Protein AF-A0A7S0RP46-F1 (afdb_monomer_lite)

Sequence (228 aa):
MRVASVPSPVPSPRRSPGGSHASSGGSGCEVTSTSPSSKDALIVQHSLQAGTLQELCWRVVKSHITANNVLDLLRFAEQFDMVPGFVNIRAHCMGYVLRAYEVLRERKGREELAAVVDAGTLARLEAAVEERGRVASGLKAVLGRVVELPPPPPSCEQQAPSVGGHAVSYPYSYLVAGVGWPAAVDPSARETHMCAAEFAQVFGMSWDAYCALPSWKRTVLKQQHRLF

InterPro domains:
  IPR003128 Villin headpiece [PF02209] (194-228)
  IPR003128 Villin headpiece [PS51089] (164-228)
  IPR003128 Villin headpiece [SM00153] (193-228)
  IPR036886 Villin headpiece domain superfamily [G3DSA:1.10.950.10] (166-228)
  IPR036886 Villin headpiece domain superfamily [SSF47050] (169-228)

Organism: NCBI:txid1034604

Radius of gyration: 31.31 Å; chains: 1; bounding box: 63×71×68 Å

Foldseek 3Di:
DDDDDDDDDDDDDDDDDDDDDDDDDDDDDDPDPPDPDPPVVPPPPPDPPPDDPLVVVLVVLLVPDDLVCLQVLLVVLVVVVVDVSSVSSNVSSVVCCLVCVVVNCVPVNDVSCPVRDPPVVSVVSVVVVVVVVVVVVVVCVVPVDPPQDPQPDPPQWDCAQFQLRDRTAGALVNLLSPDDDDPPQDLLPNNRRHHQVRSCVLQVDGPVVLVPDDPVVNVVSCVVSNSD

Secondary structure (DSSP, 8-state):
---PPPPPPPPPPPPP------------------PPPTTGGGSS-S------HHHHHHHHHHHT--TTTHHHHHHHHHHTTTSHHHHHHHHHHHHHHHHSHHHHHHHHHHHHHHTTS-HHHHHHHHHHHHHHHHHHHHHHHHHS----PPPPPGGG-BSS-BTTS-S-B--HHHHHS-S---TTS-GGGGGGGSBHHHHHHHHSS-HHHHHTS-HHHHHHHHHHTT--

pLDDT: mean 83.88, std 17.73, range [41.81, 98.5]

Structure (mmCIF, N/CA/C/O backbone):
data_AF-A0A7S0RP46-F1
#
_entry.id   AF-A0A7S0RP46-F1
#
loop_
_atom_site.group_PDB
_atom_site.id
_atom_site.type_symbol
_atom_site.label_atom_id
_atom_site.label_alt_id
_atom_site.label_comp_id
_atom_site.label_asym_id
_atom_site.label_entity_id
_atom_site.label_seq_id
_atom_site.pdbx_PDB_ins_code
_atom_site.Cartn_x
_atom_site.Cartn_y
_atom_site.Cartn_z
_atom_site.occupancy
_atom_site.B_iso_or_equiv
_atom_site.auth_seq_id
_atom_site.auth_comp_id
_atom_site.auth_asym_id
_atom_site.auth_atom_id
_atom_site.pdbx_PDB_model_num
ATOM 1 N N . MET A 1 1 ? 18.798 -54.865 23.326 1.00 49.28 1 MET A N 1
ATOM 2 C CA . MET A 1 1 ? 18.360 -53.653 22.599 1.00 49.28 1 MET A CA 1
ATOM 3 C C . MET A 1 1 ? 17.096 -54.005 21.824 1.00 49.28 1 MET A C 1
ATOM 5 O O . MET A 1 1 ? 17.174 -54.817 20.915 1.00 49.28 1 MET A O 1
ATOM 9 N N . ARG A 1 2 ? 15.920 -53.530 22.261 1.00 42.44 2 ARG A N 1
ATOM 10 C CA . ARG A 1 2 ? 14.633 -53.806 21.595 1.00 42.44 2 ARG A CA 1
ATOM 11 C C . ARG A 1 2 ? 14.401 -52.739 20.526 1.00 42.44 2 ARG A C 1
ATOM 13 O O . ARG A 1 2 ? 14.338 -51.561 20.857 1.00 42.44 2 ARG A O 1
ATOM 20 N N . VAL A 1 3 ? 14.312 -53.163 19.270 1.00 50.38 3 VAL A N 1
ATOM 21 C CA . VAL A 1 3 ? 14.015 -52.299 18.122 1.00 50.38 3 VAL A CA 1
ATOM 22 C C . VAL A 1 3 ? 12.510 -52.026 18.125 1.00 50.38 3 VAL A C 1
ATOM 24 O O . VAL A 1 3 ? 11.712 -52.956 18.015 1.00 50.38 3 VAL A O 1
ATOM 27 N N . ALA A 1 4 ? 12.118 -50.768 18.329 1.00 52.84 4 ALA A N 1
ATOM 28 C CA . ALA A 1 4 ? 10.722 -50.352 18.278 1.00 52.84 4 ALA A CA 1
ATOM 29 C C . ALA A 1 4 ? 10.225 -50.395 16.823 1.00 52.84 4 ALA A C 1
ATOM 31 O O . ALA A 1 4 ? 10.821 -49.782 15.939 1.00 52.84 4 ALA A O 1
ATOM 32 N N . SER A 1 5 ? 9.151 -51.150 16.583 1.00 61.59 5 SER A N 1
ATOM 33 C CA . SER A 1 5 ? 8.485 -51.236 15.281 1.00 61.59 5 SER A CA 1
ATOM 34 C C . SER A 1 5 ? 7.718 -49.947 14.993 1.00 61.59 5 SER A C 1
ATOM 36 O O . SER A 1 5 ? 6.902 -49.510 15.802 1.00 61.59 5 SER A O 1
ATOM 38 N N . VAL A 1 6 ? 7.992 -49.349 13.836 1.00 66.50 6 VAL A N 1
ATOM 39 C CA . VAL A 1 6 ? 7.309 -48.152 13.333 1.00 66.50 6 VAL A CA 1
ATOM 40 C C . VAL A 1 6 ? 5.966 -48.570 12.716 1.00 66.50 6 VAL A C 1
ATOM 42 O O . VAL A 1 6 ? 5.959 -49.466 11.869 1.00 66.50 6 VAL A O 1
ATOM 45 N N . PRO A 1 7 ? 4.829 -47.966 13.108 1.00 64.06 7 PRO A N 1
ATOM 46 C CA . PRO A 1 7 ? 3.532 -48.283 12.522 1.00 64.06 7 PRO A CA 1
ATOM 47 C C . PRO A 1 7 ? 3.413 -47.734 11.092 1.00 64.06 7 PRO A C 1
ATOM 49 O O . PRO A 1 7 ? 3.798 -46.600 10.806 1.00 64.06 7 PRO A O 1
ATOM 52 N N . SER A 1 8 ? 2.878 -48.559 10.192 1.00 66.12 8 SER A N 1
ATOM 53 C CA . SER A 1 8 ? 2.661 -48.230 8.781 1.00 66.12 8 SER A CA 1
ATOM 54 C C . SER A 1 8 ? 1.568 -47.164 8.583 1.00 66.12 8 SER A C 1
ATOM 56 O O . SER A 1 8 ? 0.602 -47.126 9.348 1.00 66.12 8 SER A O 1
ATOM 58 N N . PRO A 1 9 ? 1.681 -46.315 7.543 1.00 68.62 9 PRO A N 1
ATOM 59 C CA . PRO A 1 9 ? 0.721 -45.250 7.274 1.00 68.62 9 PRO A CA 1
ATOM 60 C C . PRO A 1 9 ? -0.617 -45.791 6.751 1.00 68.62 9 PRO A C 1
ATOM 62 O O . PRO A 1 9 ? -0.670 -46.664 5.885 1.00 68.62 9 PRO A O 1
ATOM 65 N N . VAL A 1 10 ? -1.703 -45.225 7.278 1.00 75.25 10 VAL A N 1
ATOM 66 C CA . VAL A 1 10 ? -3.090 -45.509 6.888 1.00 75.25 10 VAL A CA 1
ATOM 67 C C . VAL A 1 10 ? -3.392 -44.851 5.529 1.00 75.25 10 VAL A C 1
ATOM 69 O O . VAL A 1 10 ? -3.079 -43.672 5.354 1.00 75.25 10 VAL A O 1
ATOM 72 N N . PRO A 1 11 ? -4.001 -45.559 4.561 1.00 66.31 11 PRO A N 1
ATOM 73 C CA . PRO A 1 11 ? -4.346 -44.987 3.263 1.00 66.31 11 PRO A CA 1
ATOM 74 C C . PRO A 1 11 ? -5.565 -44.054 3.345 1.00 66.31 11 PRO A C 1
ATOM 76 O O . PRO A 1 11 ? -6.612 -44.412 3.884 1.00 66.31 11 PRO A O 1
ATOM 79 N N . SER A 1 12 ? -5.436 -42.861 2.762 1.00 63.78 12 SER A N 1
ATOM 80 C CA . SER A 1 12 ? -6.510 -41.867 2.651 1.00 63.78 12 SER A CA 1
ATOM 81 C C . SER A 1 12 ? -7.606 -42.293 1.657 1.00 63.78 12 SER A C 1
ATOM 83 O O . SER A 1 12 ? -7.295 -42.871 0.610 1.00 63.78 12 SER A O 1
ATOM 85 N N . PRO A 1 13 ? -8.886 -41.964 1.916 1.00 64.00 13 PRO A N 1
ATOM 86 C CA . PRO A 1 13 ? -9.990 -42.321 1.032 1.00 64.00 13 PRO A CA 1
ATOM 87 C C . PRO A 1 13 ? -9.978 -41.503 -0.269 1.00 64.00 13 PRO A C 1
ATOM 89 O O . PRO A 1 13 ? -9.883 -40.273 -0.268 1.00 64.00 13 PRO A O 1
ATOM 92 N N . ARG A 1 14 ? -10.113 -42.213 -1.396 1.00 57.62 14 ARG A N 1
ATOM 93 C CA . ARG A 1 14 ? -10.309 -41.656 -2.742 1.00 57.62 14 ARG A CA 1
ATOM 94 C C . ARG A 1 14 ? -11.635 -40.891 -2.811 1.00 57.62 14 ARG A C 1
ATOM 96 O O . ARG A 1 14 ? -12.689 -41.462 -2.548 1.00 57.62 14 ARG A O 1
ATOM 103 N N . ARG A 1 15 ? -11.592 -39.623 -3.230 1.00 55.78 15 ARG A N 1
ATOM 104 C CA . ARG A 1 15 ? -12.782 -38.879 -3.674 1.00 55.78 15 ARG A CA 1
ATOM 105 C C . ARG A 1 15 ? -13.164 -39.333 -5.083 1.00 55.78 15 ARG A C 1
ATOM 107 O O . ARG A 1 15 ? -12.360 -39.212 -6.004 1.00 55.78 15 ARG A O 1
ATOM 114 N N . SER A 1 16 ? -14.386 -39.831 -5.240 1.00 62.62 16 SER A N 1
ATOM 115 C CA . SER A 1 16 ? -14.995 -40.094 -6.546 1.00 62.62 16 SER A CA 1
ATOM 116 C C . SER A 1 16 ? -15.470 -38.788 -7.204 1.00 62.62 16 SER A C 1
ATOM 118 O O . SER A 1 16 ? -15.975 -37.913 -6.497 1.00 62.62 16 SER A O 1
ATOM 120 N N . PRO A 1 17 ? -15.359 -38.646 -8.537 1.00 60.50 17 PRO A N 1
ATOM 121 C CA . PRO A 1 17 ? -15.952 -37.538 -9.276 1.00 60.50 17 PRO A CA 1
ATOM 122 C C . PRO A 1 17 ? -17.449 -37.802 -9.495 1.00 60.50 17 PRO A C 1
ATOM 124 O O . PRO A 1 17 ? -17.833 -38.757 -10.167 1.00 60.50 17 PRO A O 1
ATOM 127 N N . GLY A 1 18 ? -18.296 -36.960 -8.904 1.00 57.31 18 GLY A N 1
ATOM 128 C CA . GLY A 1 18 ? -19.728 -36.926 -9.190 1.00 57.31 18 GLY A CA 1
ATOM 129 C C . GLY A 1 18 ? -19.972 -36.240 -10.530 1.00 57.31 18 GLY A C 1
ATOM 130 O O . GLY A 1 18 ? -19.666 -35.060 -10.686 1.00 57.31 18 GLY A O 1
ATOM 131 N N . GLY A 1 19 ? -20.490 -37.000 -11.491 1.00 52.25 19 GLY A N 1
ATOM 132 C CA . GLY A 1 19 ? -21.013 -36.492 -12.751 1.00 52.25 19 GLY A CA 1
ATOM 133 C C . GLY A 1 19 ? -22.530 -36.297 -12.719 1.00 52.25 19 GLY A C 1
ATOM 134 O O . GLY A 1 19 ? -23.225 -36.872 -11.882 1.00 52.25 19 GLY A O 1
ATOM 135 N N . SER A 1 20 ? -22.990 -35.575 -13.744 1.00 51.41 20 SER A N 1
ATOM 136 C CA . SER A 1 20 ? -24.369 -35.441 -14.242 1.00 51.41 20 SER A CA 1
ATOM 137 C C . SER A 1 20 ? -25.231 -34.361 -13.583 1.00 51.41 20 SER A C 1
ATOM 139 O O . SER A 1 20 ? -25.613 -34.471 -12.429 1.00 51.41 20 SER A O 1
ATOM 141 N N . HIS A 1 21 ? -25.616 -33.344 -14.358 1.00 50.50 21 HIS A N 1
ATOM 142 C CA . HIS A 1 21 ? -26.928 -33.335 -15.016 1.00 50.50 21 HIS A CA 1
ATOM 143 C C . HIS A 1 21 ? -27.024 -32.197 -16.043 1.00 50.50 21 HIS A C 1
ATOM 145 O O . HIS A 1 21 ? -26.721 -31.040 -15.764 1.00 50.50 21 HIS A O 1
ATOM 151 N N . ALA A 1 22 ? -27.453 -32.571 -17.247 1.00 49.28 22 ALA A N 1
ATOM 152 C CA . ALA A 1 22 ? -27.963 -31.673 -18.267 1.00 49.28 22 ALA A CA 1
ATOM 153 C C . ALA A 1 22 ? -29.338 -31.132 -17.846 1.00 49.28 22 ALA A C 1
ATOM 155 O O . ALA A 1 22 ? -30.150 -31.891 -17.318 1.00 49.28 22 ALA A O 1
ATOM 156 N N . SER A 1 23 ? -29.611 -29.864 -18.151 1.00 58.16 23 SER A N 1
ATOM 157 C CA . SER A 1 23 ? -30.976 -29.352 -18.275 1.00 58.16 23 SER A CA 1
ATOM 158 C C . SER A 1 23 ? -31.034 -28.304 -19.378 1.00 58.16 23 SER A C 1
ATOM 160 O O . SER A 1 23 ? -30.423 -27.241 -19.297 1.00 58.16 23 SER A O 1
ATOM 162 N N . SER A 1 24 ? -31.761 -28.670 -20.425 1.00 49.53 24 SER A N 1
ATOM 163 C CA . SER A 1 24 ? -32.204 -27.824 -21.522 1.00 49.53 24 SER A CA 1
ATOM 164 C C . SER A 1 24 ? -33.373 -26.943 -21.081 1.00 49.53 24 SER A C 1
ATOM 166 O O . SER A 1 24 ? -34.239 -27.402 -20.340 1.00 49.53 24 SER A O 1
ATOM 168 N N . GLY A 1 25 ? -33.473 -25.743 -21.653 1.00 42.53 25 GLY A N 1
ATOM 169 C CA . GLY A 1 25 ? -34.744 -25.027 -21.780 1.00 42.53 25 GLY A CA 1
ATOM 170 C C . GLY A 1 25 ? -34.658 -23.545 -21.437 1.00 42.53 25 GLY A C 1
ATOM 171 O O . GLY A 1 25 ? -34.242 -23.187 -20.343 1.00 42.53 25 GLY A O 1
ATOM 172 N N . GLY A 1 26 ? -35.111 -22.694 -22.360 1.00 41.81 26 GLY A N 1
ATOM 173 C CA . GLY A 1 26 ? -35.463 -21.311 -22.033 1.00 41.81 26 GLY A CA 1
ATOM 174 C C . GLY A 1 26 ? -35.035 -20.274 -23.058 1.00 41.81 26 GLY A C 1
ATOM 175 O O . GLY A 1 26 ? -34.179 -19.447 -22.782 1.00 41.81 26 GLY A O 1
ATOM 176 N N . SER A 1 27 ? -35.657 -20.315 -24.234 1.00 52.16 27 SER A N 1
ATOM 177 C CA . SER A 1 27 ? -35.681 -19.209 -25.190 1.00 52.16 27 SER A CA 1
ATOM 178 C C . SER A 1 27 ? -36.398 -18.007 -24.566 1.00 52.16 27 SER A C 1
ATOM 180 O O . SER A 1 27 ? -37.559 -18.125 -24.180 1.00 52.16 27 SER A O 1
ATOM 182 N N . GLY A 1 28 ? -35.721 -16.863 -24.497 1.00 42.78 28 GLY A N 1
ATOM 183 C CA . GLY A 1 28 ? -36.269 -15.602 -24.001 1.00 42.78 28 GLY A CA 1
ATOM 184 C C . GLY A 1 28 ? -35.371 -14.436 -24.397 1.00 42.78 28 GLY A C 1
ATOM 185 O O . GLY A 1 28 ? -34.547 -13.983 -23.612 1.00 42.78 28 GLY A O 1
ATOM 186 N N . CYS A 1 29 ? -35.488 -13.984 -25.646 1.00 46.59 29 CYS A N 1
ATOM 187 C CA . CYS A 1 29 ? -34.892 -12.733 -26.100 1.00 46.59 29 CYS A CA 1
ATOM 188 C C . CYS A 1 29 ? -35.691 -11.556 -25.525 1.00 46.59 29 CYS A C 1
ATOM 190 O O . CYS A 1 29 ? -36.615 -11.065 -26.166 1.00 46.59 29 CYS A O 1
ATOM 192 N N . GLU A 1 30 ? -35.324 -11.089 -24.333 1.00 44.53 30 GLU A N 1
ATOM 193 C CA . GLU A 1 30 ? -35.659 -9.736 -23.891 1.00 44.53 30 GLU A CA 1
ATOM 194 C C . GLU A 1 30 ? -34.520 -8.793 -24.281 1.00 44.53 30 GLU A C 1
ATOM 196 O O . GLU A 1 30 ? -33.427 -8.802 -23.713 1.00 44.53 30 GLU A O 1
ATOM 201 N N . VAL A 1 31 ? -34.794 -7.976 -25.298 1.00 49.78 31 VAL A N 1
ATOM 202 C CA . VAL A 1 31 ? -33.979 -6.826 -25.685 1.00 49.78 31 VAL A CA 1
ATOM 203 C C . VAL A 1 31 ? -34.147 -5.768 -24.597 1.00 49.78 31 VAL A C 1
ATOM 205 O O . VAL A 1 31 ? -34.995 -4.885 -24.688 1.00 49.78 31 VAL A O 1
ATOM 208 N N . THR A 1 32 ? -33.360 -5.875 -23.530 1.00 44.06 32 THR A N 1
ATOM 209 C CA . THR A 1 32 ? -33.177 -4.766 -22.596 1.00 44.06 32 THR A CA 1
ATOM 210 C C . THR A 1 32 ? -32.175 -3.807 -23.223 1.00 44.06 32 THR A C 1
ATOM 212 O O . THR A 1 32 ? -31.019 -4.140 -23.472 1.00 44.06 32 THR A O 1
ATOM 215 N N . SER A 1 33 ? -32.650 -2.609 -23.559 1.00 51.69 33 SER A N 1
ATOM 216 C CA . SER A 1 33 ? -31.816 -1.503 -24.008 1.00 51.69 33 SER A CA 1
ATOM 217 C C . SER A 1 33 ? -30.913 -1.070 -22.853 1.00 51.69 33 SER A C 1
ATOM 219 O O . SER A 1 33 ? -31.294 -0.254 -22.010 1.00 51.69 33 SER A O 1
ATOM 221 N N . THR A 1 34 ? -29.721 -1.650 -22.779 1.00 47.50 34 THR A N 1
ATOM 222 C CA . THR A 1 34 ? -28.686 -1.236 -21.840 1.00 47.50 34 THR A CA 1
ATOM 223 C C . THR A 1 34 ? -28.164 0.122 -22.290 1.00 47.50 34 THR A C 1
ATOM 225 O O . THR A 1 34 ? -27.351 0.227 -23.208 1.00 47.50 34 THR A O 1
ATOM 228 N N . SER A 1 35 ? -28.672 1.182 -21.662 1.00 57.19 35 SER A N 1
ATOM 229 C CA . SER A 1 35 ? -28.095 2.518 -21.763 1.00 57.19 35 SER A CA 1
ATOM 230 C C . SER A 1 35 ? -26.593 2.432 -21.461 1.00 57.19 35 SER A C 1
ATOM 232 O O . SER A 1 35 ? -26.228 1.877 -20.418 1.00 57.19 35 SER A O 1
ATOM 234 N N . PRO A 1 36 ? -25.711 2.942 -22.339 1.00 50.50 36 PRO A N 1
ATOM 235 C CA . PRO A 1 36 ? -24.276 2.891 -22.114 1.00 50.50 36 PRO A CA 1
ATOM 236 C C . PRO A 1 36 ? -23.949 3.635 -20.818 1.00 50.50 36 PRO A C 1
ATOM 238 O O . PRO A 1 36 ? -24.220 4.827 -20.664 1.00 50.50 36 PRO A O 1
ATOM 241 N N . SER A 1 37 ? -23.409 2.892 -19.855 1.00 50.59 37 SER A N 1
ATOM 242 C CA . SER A 1 37 ? -22.950 3.428 -18.583 1.00 50.59 37 SER A CA 1
ATOM 243 C C . SER A 1 37 ? -21.840 4.441 -18.849 1.00 50.59 37 SER A C 1
ATOM 245 O O . SER A 1 37 ? -20.833 4.129 -19.480 1.00 50.59 37 SER A O 1
ATOM 247 N N . SER A 1 38 ? -22.031 5.660 -18.346 1.00 53.81 38 SER A N 1
ATOM 248 C CA . SER A 1 38 ? -21.209 6.866 -18.551 1.00 53.81 38 SER A CA 1
ATOM 249 C C . SER A 1 38 ? -19.739 6.758 -18.079 1.00 53.81 38 SER A C 1
ATOM 251 O O . SER A 1 38 ? -19.030 7.756 -17.990 1.00 53.81 38 SER A O 1
ATOM 253 N N . LYS A 1 39 ? -19.250 5.556 -17.746 1.00 54.06 39 LYS A N 1
ATOM 254 C CA . LYS A 1 39 ? -17.875 5.316 -17.281 1.00 54.06 39 LYS A CA 1
ATOM 255 C C . LYS A 1 39 ? -16.890 4.968 -18.401 1.00 54.06 39 LYS A C 1
ATOM 257 O O . LYS A 1 39 ? -15.704 5.219 -18.221 1.00 54.06 39 LYS A O 1
ATOM 262 N N . ASP A 1 40 ? -17.362 4.529 -19.568 1.00 50.03 40 ASP A N 1
ATOM 263 C CA . ASP A 1 40 ? -16.484 4.235 -20.716 1.00 50.03 40 ASP A CA 1
ATOM 264 C C . ASP A 1 40 ? -16.214 5.460 -21.615 1.00 50.03 40 ASP A C 1
ATOM 266 O O . ASP A 1 40 ? -15.366 5.419 -22.505 1.00 50.03 40 ASP A O 1
ATOM 270 N N . ALA A 1 41 ? -16.866 6.597 -21.347 1.00 51.00 41 ALA A N 1
ATOM 271 C CA . ALA A 1 41 ? -16.692 7.837 -22.111 1.00 51.00 41 ALA A CA 1
ATOM 272 C C . ALA A 1 41 ? -15.481 8.691 -21.675 1.00 51.00 41 ALA A C 1
ATOM 274 O O . ALA A 1 41 ? -15.152 9.672 -22.339 1.00 51.00 41 ALA A O 1
ATOM 275 N N . LEU A 1 42 ? -14.786 8.328 -20.588 1.00 51.50 42 LEU A N 1
ATOM 276 C CA . LEU A 1 42 ? -13.643 9.094 -20.063 1.00 51.50 42 LEU A CA 1
ATOM 277 C C . LEU A 1 42 ? -12.268 8.612 -20.562 1.00 51.50 42 LEU A C 1
ATOM 279 O O . LEU A 1 42 ? -11.258 9.229 -20.231 1.00 51.50 42 LEU A O 1
ATOM 283 N N . ILE A 1 43 ? -12.198 7.558 -21.385 1.00 53.25 43 ILE A N 1
ATOM 284 C CA . ILE A 1 43 ? -10.915 7.014 -21.882 1.00 53.25 43 ILE A CA 1
ATOM 285 C C . ILE A 1 43 ? -10.496 7.606 -23.247 1.00 53.25 43 ILE A C 1
ATOM 287 O O . ILE A 1 43 ? -9.355 7.434 -23.669 1.00 53.25 43 ILE A O 1
ATOM 291 N N . VAL A 1 44 ? -11.346 8.388 -23.925 1.00 52.09 44 VAL A N 1
ATOM 292 C CA . VAL A 1 44 ? -11.085 8.834 -25.315 1.00 52.09 44 VAL A CA 1
ATOM 293 C C . VAL A 1 44 ? -11.034 10.361 -25.459 1.00 52.09 44 VAL A C 1
ATOM 295 O O . VAL A 1 44 ? -11.523 10.925 -26.431 1.00 52.09 44 VAL A O 1
ATOM 298 N N . GLN A 1 45 ? -10.438 11.070 -24.496 1.00 50.78 45 GLN A N 1
ATOM 299 C CA . GLN A 1 45 ? -10.123 12.502 -24.658 1.00 50.78 45 GLN A CA 1
ATOM 300 C C . GLN A 1 45 ? -8.683 12.873 -24.282 1.00 50.78 45 GLN A C 1
ATOM 302 O O . GLN A 1 45 ? -8.372 14.040 -24.049 1.00 50.78 45 GLN A O 1
ATOM 307 N N . HIS A 1 46 ? -7.750 11.916 -24.315 1.00 58.91 46 HIS A N 1
ATOM 308 C CA . HIS A 1 46 ? -6.336 12.273 -24.426 1.00 58.91 46 HIS A CA 1
ATOM 309 C C . HIS A 1 46 ? -6.030 12.690 -25.867 1.00 58.91 46 HIS A C 1
ATOM 311 O O . HIS A 1 46 ? -5.629 11.887 -26.703 1.00 58.91 46 HIS A O 1
ATOM 317 N N . SER A 1 47 ? -6.299 13.973 -26.115 1.00 52.19 47 SER A N 1
ATOM 318 C CA . SER A 1 47 ? -5.732 14.845 -27.141 1.00 52.19 47 SER A CA 1
ATOM 319 C C . SER A 1 47 ? -4.665 14.171 -28.012 1.00 52.19 47 SER A C 1
ATOM 321 O O . SER A 1 47 ? -3.543 13.912 -27.568 1.00 52.19 47 SER A O 1
ATOM 323 N N . LEU A 1 48 ? -5.035 13.900 -29.267 1.00 58.09 48 LEU A N 1
ATOM 324 C CA . LEU A 1 48 ? -4.152 13.506 -30.363 1.00 58.09 48 LEU A CA 1
ATOM 325 C C . LEU A 1 48 ? -3.214 14.675 -30.711 1.00 58.09 48 LEU A C 1
ATOM 327 O O . LEU A 1 48 ? -3.251 15.216 -31.812 1.00 58.09 48 LEU A O 1
ATOM 331 N N . GLN A 1 49 ? -2.342 15.078 -29.787 1.00 66.62 49 GLN A N 1
ATOM 332 C CA . GLN A 1 49 ? -1.063 15.612 -30.225 1.00 66.62 49 GLN A CA 1
ATOM 333 C C . GLN A 1 49 ? -0.394 14.449 -30.948 1.00 66.62 49 GLN A C 1
ATOM 335 O O . GLN A 1 49 ? -0.060 13.442 -30.317 1.00 66.62 49 GLN A O 1
ATOM 340 N N . ALA A 1 50 ? -0.350 14.537 -32.280 1.00 63.72 50 ALA A N 1
ATOM 341 C CA . ALA A 1 50 ? 0.217 13.529 -33.161 1.00 63.72 50 ALA A CA 1
ATOM 342 C C . ALA A 1 50 ? 1.715 13.413 -32.866 1.00 63.72 50 ALA A C 1
ATOM 344 O O . ALA A 1 50 ? 2.554 14.027 -33.522 1.00 63.72 50 ALA A O 1
ATOM 345 N N . GLY A 1 51 ? 2.029 12.667 -31.808 1.00 80.00 51 GLY A N 1
ATOM 346 C CA . GLY A 1 51 ? 3.380 12.267 -31.479 1.00 80.00 51 GLY A CA 1
ATOM 347 C C . GLY A 1 51 ? 3.969 11.515 -32.659 1.00 80.00 51 GLY A C 1
ATOM 348 O O . GLY A 1 51 ? 3.249 10.919 -33.469 1.00 80.00 51 GLY A O 1
ATOM 349 N N . THR A 1 52 ? 5.290 11.541 -32.763 1.00 89.56 52 THR A N 1
ATOM 350 C CA . THR A 1 52 ? 5.993 10.759 -33.782 1.00 89.56 52 THR A CA 1
ATOM 351 C C . THR A 1 52 ? 5.570 9.283 -33.705 1.00 89.56 52 THR A C 1
ATOM 353 O O . THR A 1 52 ? 5.215 8.782 -32.634 1.00 89.56 52 THR A O 1
ATOM 356 N N . LEU A 1 53 ? 5.631 8.545 -34.821 1.00 89.19 53 LEU A N 1
ATOM 357 C CA . LEU A 1 53 ? 5.353 7.097 -34.824 1.00 89.19 53 LEU A CA 1
ATOM 358 C C . LEU A 1 53 ? 6.154 6.369 -33.727 1.00 89.19 53 LEU A C 1
ATOM 360 O O . LEU A 1 53 ? 5.644 5.471 -33.063 1.00 89.19 53 LEU A O 1
ATOM 364 N N . GLN A 1 54 ? 7.385 6.819 -33.487 1.00 86.75 54 GLN A N 1
ATOM 365 C CA . GLN A 1 54 ? 8.253 6.333 -32.422 1.00 86.75 54 GLN A CA 1
ATOM 366 C C . GLN A 1 54 ? 7.638 6.494 -31.022 1.00 86.75 54 GLN A C 1
ATOM 368 O O . GLN A 1 54 ? 7.713 5.566 -30.219 1.00 86.75 54 GLN A O 1
ATOM 373 N N . GLU A 1 55 ? 7.004 7.628 -30.718 1.00 87.69 55 GLU A N 1
ATOM 374 C CA . GLU A 1 55 ? 6.308 7.832 -29.443 1.00 87.69 55 GLU A CA 1
ATOM 375 C C . GLU A 1 55 ? 5.091 6.922 -29.290 1.00 87.69 55 GLU A C 1
ATOM 377 O O . GLU A 1 55 ? 4.840 6.421 -28.193 1.00 87.69 55 GLU A O 1
ATOM 382 N N . LEU A 1 56 ? 4.336 6.696 -30.369 1.00 88.94 56 LEU A N 1
ATOM 383 C CA . LEU A 1 56 ? 3.192 5.782 -30.349 1.00 88.94 56 LEU A CA 1
ATOM 384 C C . LEU A 1 56 ? 3.651 4.343 -30.094 1.00 88.94 56 LEU A C 1
ATOM 386 O O . LEU A 1 56 ? 3.145 3.699 -29.174 1.00 88.94 56 LEU A O 1
ATOM 390 N N . CYS A 1 57 ? 4.664 3.870 -30.827 1.00 88.56 57 CYS A N 1
ATOM 391 C CA . CYS A 1 57 ? 5.276 2.560 -30.600 1.00 88.56 57 CYS A CA 1
ATOM 392 C C . CYS A 1 57 ? 5.800 2.430 -29.165 1.00 88.56 57 CYS A C 1
ATOM 394 O O . CYS A 1 57 ? 5.558 1.424 -28.500 1.00 88.56 57 CYS A O 1
ATOM 396 N N . TRP A 1 58 ? 6.459 3.471 -28.653 1.00 89.00 58 TRP A N 1
ATOM 397 C CA . TRP A 1 58 ? 6.951 3.504 -27.282 1.00 89.00 58 TRP A CA 1
ATOM 398 C C . TRP A 1 58 ? 5.828 3.351 -26.249 1.00 89.00 58 TRP A C 1
ATOM 400 O O . TRP A 1 58 ? 5.951 2.542 -25.330 1.00 89.00 58 TRP A O 1
ATOM 410 N N . ARG A 1 59 ? 4.713 4.080 -26.397 1.00 90.75 59 ARG A N 1
ATOM 411 C CA . ARG A 1 59 ? 3.563 3.972 -25.480 1.00 90.75 59 ARG A CA 1
ATOM 412 C C . ARG A 1 59 ? 3.022 2.544 -25.419 1.00 90.75 59 ARG A C 1
ATOM 414 O O . ARG A 1 59 ? 2.749 2.065 -24.322 1.00 90.75 59 ARG A O 1
ATOM 421 N N . VAL A 1 60 ? 2.925 1.874 -26.569 1.00 93.25 60 VAL A N 1
ATOM 422 C CA . VAL A 1 60 ? 2.470 0.479 -26.659 1.00 93.25 60 VAL A CA 1
ATOM 423 C C . VAL A 1 60 ? 3.463 -0.463 -25.978 1.00 93.25 60 VAL A C 1
ATOM 425 O O . VAL A 1 60 ? 3.071 -1.262 -25.131 1.00 93.25 60 VAL A O 1
ATOM 428 N N . VAL A 1 61 ? 4.763 -0.347 -26.267 1.00 94.06 61 VAL A N 1
ATOM 429 C CA . VAL A 1 61 ? 5.789 -1.170 -25.599 1.00 94.06 61 VAL A CA 1
ATOM 430 C C . VAL A 1 61 ? 5.713 -0.982 -24.085 1.00 94.06 61 VAL A C 1
ATOM 432 O O . VAL A 1 61 ? 5.654 -1.961 -23.346 1.00 94.06 61 VAL A O 1
ATOM 435 N N . LYS A 1 62 ? 5.621 0.267 -23.619 1.00 94.38 62 LYS A N 1
ATOM 436 C CA . LYS A 1 62 ? 5.531 0.609 -22.197 1.00 94.38 62 LYS A CA 1
ATOM 437 C C . LYS A 1 62 ? 4.350 -0.073 -21.497 1.00 94.38 62 LYS A C 1
ATOM 439 O O . LYS A 1 62 ? 4.524 -0.570 -20.387 1.00 94.38 62 LYS A O 1
ATOM 444 N N . SER A 1 63 ? 3.169 -0.117 -22.119 1.00 95.06 63 SER A N 1
ATOM 445 C CA . SER A 1 63 ? 1.988 -0.776 -21.536 1.00 95.06 63 SER A CA 1
ATOM 446 C C . SER A 1 63 ? 2.067 -2.304 -21.535 1.00 95.06 63 SER A C 1
ATOM 448 O O . SER A 1 63 ? 1.313 -2.945 -20.809 1.00 95.06 63 SER A O 1
ATOM 450 N N . HIS A 1 64 ? 2.977 -2.890 -22.318 1.00 96.00 64 HIS A N 1
ATOM 451 C CA . HIS A 1 64 ? 3.134 -4.339 -22.464 1.00 96.00 64 HIS A CA 1
ATOM 452 C C . HIS A 1 64 ? 4.422 -4.899 -21.841 1.00 96.00 64 HIS A C 1
ATOM 454 O O . HIS A 1 64 ? 4.744 -6.074 -22.042 1.00 96.00 64 HIS A O 1
ATOM 460 N N . ILE A 1 65 ? 5.156 -4.104 -21.057 1.00 97.38 65 ILE A N 1
ATOM 461 C CA . ILE A 1 65 ? 6.280 -4.619 -20.267 1.00 97.38 65 ILE A CA 1
ATOM 462 C C . ILE A 1 65 ? 5.736 -5.477 -19.121 1.00 97.38 65 ILE A C 1
ATOM 464 O O . ILE A 1 65 ? 4.928 -5.040 -18.303 1.00 97.38 65 ILE A O 1
ATOM 468 N N . THR A 1 66 ? 6.205 -6.719 -19.061 1.00 97.62 66 THR A N 1
ATOM 469 C CA . THR A 1 66 ? 5.816 -7.725 -18.072 1.00 97.62 66 THR A CA 1
ATOM 470 C C . THR A 1 66 ? 7.050 -8.436 -17.526 1.00 97.62 66 THR A C 1
ATOM 472 O O . THR A 1 66 ? 8.127 -8.403 -18.119 1.00 97.62 66 THR A O 1
ATOM 475 N N . ALA A 1 67 ? 6.886 -9.175 -16.427 1.00 97.62 67 ALA A N 1
ATOM 476 C CA . ALA A 1 67 ? 7.965 -9.981 -15.858 1.00 97.62 67 ALA A CA 1
ATOM 477 C C . ALA A 1 67 ? 8.533 -11.043 -16.826 1.00 97.62 67 ALA A C 1
ATOM 479 O O . ALA A 1 67 ? 9.656 -11.503 -16.645 1.00 97.62 67 ALA A O 1
ATOM 480 N N . ASN A 1 68 ? 7.772 -11.436 -17.854 1.00 97.25 68 ASN A N 1
ATOM 481 C CA . ASN A 1 68 ? 8.190 -12.480 -18.786 1.00 97.25 68 ASN A CA 1
ATOM 482 C C . ASN A 1 68 ? 9.108 -11.951 -19.892 1.00 97.25 68 ASN A C 1
ATOM 484 O O . ASN A 1 68 ? 10.024 -12.671 -20.279 1.00 97.25 68 ASN A O 1
ATOM 488 N N . ASN A 1 69 ? 8.868 -10.722 -20.367 1.00 97.81 69 ASN A N 1
ATOM 489 C CA . ASN A 1 69 ? 9.537 -10.139 -21.536 1.00 97.81 69 ASN A CA 1
ATOM 490 C C . ASN A 1 69 ? 10.527 -9.010 -21.197 1.00 97.81 69 ASN A C 1
ATOM 492 O O . ASN A 1 69 ? 11.278 -8.591 -22.073 1.00 97.81 69 ASN A O 1
ATOM 496 N N . VAL A 1 70 ? 10.552 -8.505 -19.957 1.00 98.00 70 VAL A N 1
ATOM 497 C CA . VAL A 1 70 ? 11.368 -7.330 -19.602 1.00 98.00 70 VAL A CA 1
ATOM 498 C C . VAL A 1 70 ? 12.867 -7.541 -19.830 1.00 98.00 70 VAL A C 1
ATOM 500 O O . VAL A 1 70 ? 13.541 -6.610 -20.259 1.00 98.00 70 VAL A O 1
ATOM 503 N N . LEU A 1 71 ? 13.393 -8.748 -19.593 1.00 97.88 71 LEU A N 1
ATOM 504 C CA . LEU A 1 71 ? 14.818 -9.035 -19.801 1.00 97.88 71 LEU A CA 1
ATOM 505 C C . LEU A 1 71 ? 15.172 -9.107 -21.287 1.00 97.88 71 LEU A C 1
ATOM 507 O O . LEU A 1 71 ? 16.208 -8.586 -21.688 1.00 97.88 71 LEU A O 1
ATOM 511 N N . ASP A 1 72 ? 14.292 -9.675 -22.110 1.00 97.62 72 ASP A N 1
ATOM 512 C CA . ASP A 1 72 ? 14.489 -9.727 -23.560 1.00 97.62 72 ASP A CA 1
ATOM 513 C C . ASP A 1 72 ? 14.403 -8.330 -24.177 1.00 97.62 72 ASP A C 1
ATOM 515 O O . ASP A 1 72 ? 15.225 -7.975 -25.016 1.00 97.62 72 ASP A O 1
ATOM 519 N N . LEU A 1 73 ? 13.469 -7.497 -23.704 1.00 96.81 73 LEU A N 1
ATOM 520 C CA . LEU A 1 73 ? 13.372 -6.093 -24.106 1.00 96.81 73 LEU A CA 1
ATOM 521 C C . LEU A 1 73 ? 14.596 -5.280 -23.675 1.00 96.81 73 LEU A C 1
ATOM 523 O O . LEU A 1 73 ? 15.024 -4.395 -24.413 1.00 96.81 73 LEU A O 1
ATOM 527 N N . LEU A 1 74 ? 15.166 -5.575 -22.504 1.00 97.12 74 LEU A N 1
ATOM 528 C CA . LEU A 1 74 ? 16.370 -4.907 -22.019 1.00 97.12 74 LEU A CA 1
ATOM 529 C C . LEU A 1 74 ? 17.593 -5.295 -22.867 1.00 97.12 74 LEU A C 1
ATOM 531 O O . LEU A 1 74 ? 18.275 -4.402 -23.362 1.00 97.12 74 LEU A O 1
ATOM 535 N N . ARG A 1 75 ? 17.791 -6.595 -23.141 1.00 96.88 75 ARG A N 1
ATOM 536 C CA . ARG A 1 75 ? 18.823 -7.098 -24.074 1.00 96.88 75 ARG A CA 1
ATOM 537 C C . ARG A 1 75 ? 18.665 -6.500 -25.469 1.00 96.88 75 ARG A C 1
ATOM 539 O O . ARG A 1 75 ? 19.643 -6.098 -26.090 1.00 96.88 75 ARG A O 1
ATOM 546 N N . PHE A 1 76 ? 17.429 -6.436 -25.962 1.00 95.94 76 PHE A N 1
ATOM 547 C CA . PHE A 1 76 ? 17.122 -5.831 -27.252 1.00 95.94 76 PHE A CA 1
ATOM 548 C C . PHE A 1 76 ? 17.494 -4.347 -27.259 1.00 95.94 76 PHE A C 1
ATOM 550 O O . PHE A 1 76 ? 18.184 -3.904 -28.166 1.00 95.94 76 PHE A O 1
ATOM 557 N N . ALA A 1 77 ? 17.114 -3.582 -26.233 1.00 94.94 77 ALA A N 1
ATOM 558 C CA . ALA A 1 77 ? 17.436 -2.159 -26.157 1.00 94.94 77 ALA A CA 1
ATOM 559 C C . ALA A 1 77 ? 18.948 -1.883 -26.073 1.00 94.94 77 ALA A C 1
ATOM 561 O O . ALA A 1 77 ? 19.405 -0.893 -26.638 1.00 94.94 77 ALA A O 1
ATOM 562 N N . GLU A 1 78 ? 19.728 -2.759 -25.433 1.00 94.69 78 GLU A N 1
ATOM 563 C CA . GLU A 1 78 ? 21.193 -2.642 -25.371 1.00 94.69 78 GLU A CA 1
ATOM 564 C C . GLU A 1 78 ? 21.866 -2.766 -26.741 1.00 94.69 78 GLU A C 1
ATOM 566 O O . GLU A 1 78 ? 22.858 -2.087 -26.999 1.00 94.69 78 GLU A O 1
ATOM 571 N N . GLN A 1 79 ? 21.300 -3.557 -27.657 1.00 95.50 79 GLN A N 1
ATOM 572 C CA . GLN A 1 79 ? 21.813 -3.665 -29.029 1.00 95.50 79 GLN A CA 1
ATOM 573 C C . GLN A 1 79 ? 21.657 -2.357 -29.826 1.00 95.50 79 GLN A C 1
ATOM 575 O O . GLN A 1 79 ? 22.356 -2.160 -30.818 1.00 95.50 79 GLN A O 1
ATOM 580 N N . PHE A 1 80 ? 20.772 -1.452 -29.391 1.00 93.88 80 PHE A N 1
ATOM 581 C CA . PHE A 1 80 ? 20.437 -0.204 -30.084 1.00 93.88 80 PHE A CA 1
ATOM 582 C C . PHE A 1 80 ? 20.693 1.048 -29.228 1.00 93.88 80 PHE A C 1
ATOM 584 O O . PHE A 1 80 ? 20.020 2.061 -29.419 1.00 93.88 80 PHE A O 1
ATOM 591 N N . ASP A 1 81 ? 21.677 1.022 -28.320 1.00 87.50 81 ASP A N 1
ATOM 592 C CA . ASP A 1 81 ? 21.956 2.118 -27.363 1.00 87.50 81 ASP A CA 1
ATOM 593 C C . ASP A 1 81 ? 22.246 3.479 -28.046 1.00 87.50 81 ASP A C 1
ATOM 595 O O . ASP A 1 81 ? 22.112 4.540 -27.441 1.00 87.50 81 ASP A O 1
ATOM 599 N N . MET A 1 82 ? 22.583 3.470 -29.341 1.00 86.50 82 MET A N 1
ATOM 600 C CA . MET A 1 82 ? 22.810 4.671 -30.158 1.00 86.50 82 MET A CA 1
ATOM 601 C C . MET A 1 82 ? 21.527 5.341 -30.675 1.00 86.50 82 MET A C 1
ATOM 603 O O . MET A 1 82 ? 21.580 6.465 -31.171 1.00 86.50 82 MET A O 1
ATOM 607 N N . VAL A 1 83 ? 20.370 4.678 -30.591 1.00 89.62 83 VAL A N 1
ATOM 608 C CA . VAL A 1 83 ? 19.099 5.204 -31.100 1.00 89.62 83 VAL A CA 1
ATOM 609 C C . VAL A 1 83 ? 18.314 5.834 -29.938 1.00 89.62 83 VAL A C 1
ATOM 611 O O . VAL A 1 83 ? 17.888 5.113 -29.033 1.00 89.62 83 VAL A O 1
ATOM 614 N N . PRO A 1 84 ? 18.028 7.153 -29.955 1.00 85.31 84 PRO A N 1
ATOM 615 C CA . PRO A 1 84 ? 17.440 7.868 -28.813 1.00 85.31 84 PRO A CA 1
ATOM 616 C C . PRO A 1 84 ? 16.137 7.271 -28.258 1.00 85.31 84 PRO A C 1
ATOM 618 O O . PRO A 1 84 ? 15.853 7.379 -27.067 1.00 85.31 84 PRO A O 1
ATOM 621 N N . GLY A 1 85 ? 15.334 6.612 -29.099 1.00 84.75 85 GLY A N 1
ATOM 622 C CA . GLY A 1 85 ? 14.105 5.941 -28.660 1.00 84.75 85 GLY A CA 1
ATOM 623 C C . GLY A 1 85 ? 14.335 4.779 -27.701 1.00 84.75 85 GLY A C 1
ATOM 624 O O . GLY A 1 85 ? 13.531 4.562 -26.794 1.00 84.75 85 GLY A O 1
ATOM 625 N N . PHE A 1 86 ? 15.445 4.064 -27.864 1.00 90.94 86 PHE A N 1
ATOM 626 C CA . PHE A 1 86 ? 15.762 2.882 -27.071 1.00 90.94 86 PHE A CA 1
ATOM 627 C C . PHE A 1 86 ? 16.302 3.222 -25.689 1.00 90.94 86 PHE A C 1
ATOM 629 O O . PHE A 1 86 ? 16.084 2.450 -24.758 1.00 90.94 86 PHE A O 1
ATOM 636 N N . VAL A 1 87 ? 16.869 4.418 -25.510 1.00 91.25 87 VAL A N 1
ATOM 637 C CA . VAL A 1 87 ? 17.265 4.930 -24.190 1.00 91.25 87 VAL A CA 1
ATOM 638 C C . VAL A 1 87 ? 16.057 4.976 -23.245 1.00 91.25 87 VAL A C 1
ATOM 640 O O . VAL A 1 87 ? 16.138 4.524 -22.102 1.00 91.25 87 VAL A O 1
ATOM 643 N N . ASN A 1 88 ? 14.899 5.429 -23.739 1.00 91.25 88 ASN A N 1
ATOM 644 C CA . ASN A 1 88 ? 13.660 5.465 -22.955 1.00 91.25 88 ASN A CA 1
ATOM 645 C C . ASN A 1 88 ? 13.134 4.060 -22.630 1.00 91.25 88 ASN A C 1
ATOM 647 O O . ASN A 1 88 ? 12.696 3.811 -21.502 1.00 91.25 88 ASN A O 1
ATOM 651 N N . ILE A 1 89 ? 13.211 3.134 -23.594 1.00 93.81 89 ILE A N 1
ATOM 652 C CA . ILE A 1 89 ? 12.818 1.731 -23.401 1.00 93.81 89 ILE A CA 1
ATOM 653 C C . ILE A 1 89 ? 13.689 1.087 -22.325 1.00 93.81 89 ILE A C 1
ATOM 655 O O . ILE A 1 89 ? 13.159 0.527 -21.363 1.00 93.81 89 ILE A O 1
ATOM 659 N N . ARG A 1 90 ? 15.012 1.223 -22.446 1.00 95.44 90 ARG A N 1
ATOM 660 C CA . AR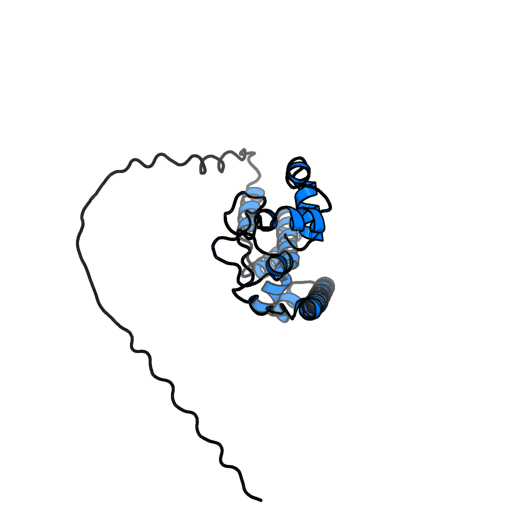G A 1 90 ? 15.998 0.700 -21.500 1.00 95.44 90 ARG A CA 1
ATOM 661 C C . ARG A 1 90 ? 15.768 1.251 -20.097 1.00 95.44 90 ARG A C 1
ATOM 663 O O . ARG A 1 90 ? 15.637 0.474 -19.153 1.00 95.44 90 ARG A O 1
ATOM 670 N N . ALA A 1 91 ? 15.636 2.572 -19.963 1.00 94.94 91 ALA A N 1
ATOM 671 C CA . ALA A 1 91 ? 15.390 3.226 -18.680 1.00 94.94 91 ALA A CA 1
ATOM 672 C C . ALA A 1 91 ? 14.103 2.721 -18.010 1.00 94.94 91 ALA A C 1
ATOM 674 O O . ALA A 1 91 ? 14.069 2.480 -16.801 1.00 94.94 91 ALA A O 1
ATOM 675 N N . HIS A 1 92 ? 13.038 2.508 -18.782 1.00 96.00 92 HIS A N 1
ATOM 676 C CA . HIS A 1 92 ? 11.783 2.011 -18.235 1.00 96.00 92 HIS A CA 1
ATOM 677 C C . HIS A 1 92 ? 11.821 0.523 -17.883 1.00 96.00 92 HIS A C 1
ATOM 679 O O . HIS A 1 92 ? 11.283 0.147 -16.841 1.00 96.00 92 HIS A O 1
ATOM 685 N N . CYS A 1 93 ? 12.458 -0.308 -18.715 1.00 97.56 93 CYS A N 1
ATOM 686 C CA . CYS A 1 93 ? 12.680 -1.722 -18.420 1.00 97.56 93 CYS A CA 1
ATOM 687 C C . CYS A 1 93 ? 13.500 -1.860 -17.136 1.00 97.56 93 CYS A C 1
ATOM 689 O O . CYS A 1 93 ? 13.089 -2.579 -16.230 1.00 97.56 93 CYS A O 1
ATOM 691 N N . MET A 1 94 ? 14.575 -1.079 -16.990 1.00 97.50 94 MET A N 1
ATOM 692 C CA . MET A 1 94 ? 15.355 -1.028 -15.754 1.00 97.50 94 MET A CA 1
ATOM 693 C C . MET A 1 94 ? 14.501 -0.565 -14.567 1.00 97.50 94 MET A C 1
ATOM 695 O O . MET A 1 94 ? 14.496 -1.201 -13.519 1.00 97.50 94 MET A O 1
ATOM 699 N N . GLY A 1 95 ? 13.687 0.481 -14.734 1.00 97.31 95 GLY A N 1
ATOM 700 C CA . GLY A 1 95 ? 12.746 0.919 -13.702 1.00 97.31 95 GLY A CA 1
ATOM 701 C C . GLY A 1 95 ? 11.744 -0.169 -13.291 1.00 97.31 95 GLY A C 1
ATOM 702 O O . GLY A 1 95 ? 11.393 -0.267 -12.115 1.00 97.31 95 GLY A O 1
ATOM 703 N N . TYR A 1 96 ? 11.287 -0.997 -14.233 1.00 98.00 96 TYR A N 1
ATOM 704 C CA . TYR A 1 96 ? 10.457 -2.163 -13.937 1.00 98.00 96 TYR A CA 1
ATOM 705 C C . TYR A 1 96 ? 11.247 -3.223 -13.162 1.00 98.00 96 TYR A C 1
ATOM 707 O O . TYR A 1 96 ? 10.756 -3.688 -12.136 1.00 98.00 96 TYR A O 1
ATOM 715 N N . VAL A 1 97 ? 12.474 -3.548 -13.589 1.00 97.81 97 VAL A N 1
ATOM 716 C CA . VAL A 1 97 ? 13.363 -4.493 -12.893 1.00 97.81 97 VAL A CA 1
ATOM 717 C C . VAL A 1 97 ? 13.583 -4.070 -11.443 1.00 97.81 97 VAL A C 1
ATOM 719 O O . VAL A 1 97 ? 13.407 -4.887 -10.548 1.00 97.81 97 VAL A O 1
ATOM 722 N N . LEU A 1 98 ? 13.870 -2.790 -11.187 1.00 96.75 98 LEU A N 1
ATOM 723 C CA . LEU A 1 98 ? 14.070 -2.269 -9.831 1.00 96.75 98 LEU A CA 1
ATOM 724 C C . LEU A 1 98 ? 12.820 -2.424 -8.946 1.00 96.75 98 LEU A C 1
ATOM 726 O O . LEU A 1 98 ? 12.938 -2.775 -7.775 1.00 96.75 98 LEU A O 1
ATOM 730 N N . ARG A 1 99 ? 11.619 -2.179 -9.492 1.00 97.50 99 ARG A N 1
ATOM 731 C CA . ARG A 1 99 ? 10.353 -2.288 -8.739 1.00 97.50 99 ARG A CA 1
ATOM 732 C C . ARG A 1 99 ? 9.888 -3.730 -8.539 1.00 97.50 99 ARG A C 1
ATOM 734 O O . ARG A 1 99 ? 9.266 -4.023 -7.525 1.00 97.50 99 ARG A O 1
ATOM 741 N N . ALA A 1 100 ? 10.159 -4.608 -9.500 1.00 97.62 100 ALA A N 1
ATOM 742 C CA . ALA A 1 100 ? 9.667 -5.985 -9.538 1.00 97.62 100 ALA A CA 1
ATOM 743 C C . ALA A 1 100 ? 10.783 -7.030 -9.351 1.00 97.62 100 ALA A C 1
ATOM 745 O O . ALA A 1 100 ? 10.619 -8.184 -9.747 1.00 97.62 100 ALA A O 1
ATOM 746 N N . TYR A 1 101 ? 11.917 -6.641 -8.759 1.00 98.19 101 TYR A N 1
ATOM 747 C CA . TYR A 1 101 ? 13.108 -7.487 -8.654 1.00 98.19 101 TYR A CA 1
ATOM 748 C C . TYR A 1 101 ? 12.838 -8.827 -7.958 1.00 98.19 101 TYR A C 1
ATOM 750 O O . TYR A 1 101 ? 13.277 -9.856 -8.456 1.00 98.19 101 TYR A O 1
ATOM 758 N N . GLU A 1 102 ? 12.088 -8.843 -6.852 1.00 97.50 102 GLU A N 1
ATOM 759 C CA . GLU A 1 102 ? 11.783 -10.085 -6.120 1.00 97.50 102 GLU A CA 1
ATOM 760 C C . GLU A 1 102 ? 11.024 -11.091 -6.997 1.00 97.50 102 GLU A C 1
ATOM 762 O O . GLU A 1 102 ? 11.438 -12.242 -7.118 1.00 97.50 102 GLU A O 1
ATOM 767 N N . VAL A 1 103 ? 9.991 -10.622 -7.706 1.00 97.50 103 VAL A N 1
ATOM 768 C CA . VAL A 1 103 ? 9.196 -11.442 -8.636 1.00 97.50 103 VAL A CA 1
ATOM 769 C C . VAL A 1 103 ? 10.054 -11.955 -9.793 1.00 97.50 103 VAL A C 1
ATOM 771 O O . VAL A 1 103 ? 9.924 -13.104 -10.214 1.00 97.50 103 VAL A O 1
ATOM 774 N N . LEU A 1 104 ? 10.939 -11.111 -10.327 1.00 98.06 104 LEU A N 1
ATOM 775 C CA . LEU A 1 104 ? 11.852 -11.503 -11.400 1.00 98.06 104 LEU A CA 1
ATOM 776 C C . LEU A 1 104 ? 12.881 -12.530 -10.924 1.00 98.06 104 LEU A C 1
ATOM 778 O O . LEU A 1 104 ? 13.125 -13.506 -11.629 1.00 98.06 104 LEU A O 1
ATOM 782 N N . ARG A 1 105 ? 13.438 -12.348 -9.723 1.00 97.56 105 ARG A N 1
ATOM 783 C CA . ARG A 1 105 ? 14.410 -13.262 -9.114 1.00 97.56 105 ARG A CA 1
ATOM 784 C C . ARG A 1 105 ? 13.823 -14.656 -8.931 1.00 97.56 105 ARG A C 1
ATOM 786 O O . ARG A 1 105 ? 14.504 -15.633 -9.218 1.00 97.56 105 ARG A O 1
ATOM 793 N N . GLU A 1 106 ? 12.567 -14.747 -8.502 1.00 97.12 106 GLU A N 1
ATOM 794 C CA . GLU A 1 106 ? 11.857 -16.022 -8.350 1.00 97.12 106 GLU A CA 1
ATOM 795 C C . GLU A 1 106 ? 11.570 -16.708 -9.691 1.00 97.12 106 GLU A C 1
ATOM 797 O O . GLU A 1 106 ? 11.676 -17.927 -9.792 1.00 97.12 106 GLU A O 1
ATOM 802 N N . ARG A 1 107 ? 11.213 -15.943 -10.731 1.00 97.75 107 ARG A N 1
ATOM 803 C CA . ARG A 1 107 ? 10.792 -16.505 -12.027 1.00 97.75 107 ARG A CA 1
ATOM 804 C C . ARG A 1 107 ? 11.937 -16.847 -12.974 1.00 97.75 107 ARG A C 1
ATOM 806 O O . ARG A 1 107 ? 11.830 -17.819 -13.712 1.00 97.75 107 ARG A O 1
ATOM 813 N N . LYS A 1 108 ? 12.967 -16.004 -13.021 1.00 97.44 108 LYS A N 1
ATOM 814 C CA . LYS A 1 108 ? 14.073 -16.071 -13.995 1.00 97.44 108 LYS A CA 1
ATOM 815 C C . LYS A 1 108 ? 15.369 -16.590 -13.371 1.00 97.44 108 LYS A C 1
ATOM 817 O O . LYS A 1 108 ? 16.276 -17.030 -14.065 1.00 97.44 108 LYS A O 1
ATOM 822 N N . GLY A 1 109 ? 15.453 -16.573 -12.043 1.00 97.19 109 GLY A N 1
ATOM 823 C CA . GLY A 1 109 ? 16.667 -16.924 -11.328 1.00 97.19 109 GLY A CA 1
ATOM 824 C C . GLY A 1 109 ? 17.709 -15.808 -11.353 1.00 97.19 109 GLY A C 1
ATOM 825 O O . GLY A 1 109 ? 17.613 -14.805 -12.063 1.00 97.19 109 GLY A O 1
ATOM 826 N N . ARG A 1 110 ? 18.726 -15.982 -10.511 1.00 96.81 110 ARG A N 1
ATOM 827 C CA . ARG A 1 110 ? 19.786 -14.991 -10.304 1.00 96.81 110 ARG A CA 1
ATOM 828 C C . ARG A 1 110 ? 20.715 -14.861 -11.511 1.00 96.81 110 ARG A C 1
ATOM 830 O O . ARG A 1 110 ? 21.101 -13.750 -11.855 1.00 96.81 110 ARG A O 1
ATOM 837 N N . GLU A 1 111 ? 21.065 -15.979 -12.142 1.00 97.81 111 GLU A N 1
ATOM 838 C CA . GLU A 1 111 ? 22.026 -16.015 -13.252 1.00 97.81 111 GLU A CA 1
ATOM 839 C C . GLU A 1 111 ? 21.502 -15.273 -14.485 1.00 97.81 111 GLU A C 1
ATOM 841 O O . GLU A 1 111 ? 22.221 -14.467 -15.071 1.00 97.81 111 GLU A O 1
ATOM 846 N N . GLU A 1 112 ? 20.225 -15.466 -14.833 1.00 97.25 112 GLU A N 1
ATOM 847 C CA . GLU A 1 112 ? 19.613 -14.777 -15.972 1.00 97.25 112 GLU A CA 1
ATOM 848 C C . GLU A 1 112 ? 19.544 -13.259 -15.746 1.00 97.25 112 GLU A C 1
ATOM 850 O O . GLU A 1 112 ? 19.757 -12.484 -16.678 1.00 97.25 112 GLU A O 1
ATOM 855 N N . LEU A 1 113 ? 19.308 -12.827 -14.503 1.00 97.88 113 LEU A N 1
ATOM 856 C CA . LEU A 1 113 ? 19.344 -11.414 -14.125 1.00 97.88 113 LEU A CA 1
ATOM 857 C C . LEU A 1 113 ? 20.764 -10.842 -14.166 1.00 97.88 113 LEU A C 1
ATOM 859 O O . LEU A 1 113 ? 20.948 -9.736 -14.666 1.00 97.88 113 LEU A O 1
ATOM 863 N N . ALA A 1 114 ? 21.764 -11.591 -13.697 1.00 97.75 114 ALA A N 1
ATOM 864 C CA . ALA A 1 114 ? 23.169 -11.182 -13.732 1.00 97.75 114 ALA A CA 1
ATOM 865 C C . ALA A 1 114 ? 23.725 -11.047 -15.157 1.00 97.75 114 ALA A C 1
ATOM 867 O O . ALA A 1 114 ? 24.673 -10.299 -15.374 1.00 97.75 114 ALA A O 1
ATOM 868 N N . ALA A 1 115 ? 23.126 -11.740 -16.129 1.00 97.56 115 ALA A N 1
ATOM 869 C CA . ALA A 1 115 ? 23.499 -11.622 -17.534 1.00 97.56 115 ALA A CA 1
ATOM 870 C C . ALA A 1 115 ? 23.028 -10.312 -18.195 1.00 97.56 115 ALA A C 1
ATOM 872 O O . ALA A 1 115 ? 23.509 -9.989 -19.277 1.00 97.56 115 ALA A O 1
ATOM 873 N N . VAL A 1 116 ? 22.070 -9.590 -17.598 1.00 97.31 116 VAL A N 1
ATOM 874 C CA . VAL A 1 116 ? 21.459 -8.384 -18.201 1.00 97.31 116 VAL A CA 1
ATOM 875 C C . VAL A 1 116 ? 21.594 -7.150 -17.306 1.00 97.31 116 VAL A C 1
ATOM 877 O O . VAL A 1 116 ? 21.636 -6.024 -17.786 1.00 97.31 116 VAL A O 1
ATOM 880 N N . VAL A 1 117 ? 21.648 -7.330 -15.990 1.00 96.94 117 VAL A N 1
ATOM 881 C CA . VAL A 1 117 ? 21.781 -6.237 -15.024 1.00 96.94 117 VAL A CA 1
ATOM 882 C C . VAL A 1 117 ? 23.239 -6.119 -14.608 1.00 96.94 117 VAL A C 1
ATOM 884 O O . VAL A 1 117 ? 23.887 -7.119 -14.306 1.00 96.94 117 VAL A O 1
ATOM 887 N N . ASP A 1 118 ? 23.752 -4.890 -14.543 1.00 96.81 118 ASP A N 1
ATOM 888 C CA . ASP A 1 118 ? 25.114 -4.656 -14.082 1.00 96.81 118 ASP A CA 1
ATOM 889 C C . ASP A 1 118 ? 25.322 -5.185 -12.652 1.00 96.81 118 ASP A C 1
ATOM 891 O O . ASP A 1 118 ? 24.437 -5.107 -11.791 1.00 96.81 118 ASP A O 1
ATOM 895 N N . ALA A 1 119 ? 26.519 -5.712 -12.389 1.00 97.38 119 ALA A N 1
ATOM 896 C CA . ALA A 1 119 ? 26.836 -6.364 -11.120 1.00 97.38 119 ALA A CA 1
ATOM 897 C C . ALA A 1 119 ? 26.624 -5.444 -9.902 1.00 97.38 119 ALA A C 1
ATOM 899 O O . ALA A 1 119 ? 26.202 -5.909 -8.843 1.00 97.38 119 ALA A O 1
ATOM 900 N N . GLY A 1 120 ? 26.871 -4.137 -10.051 1.00 97.62 120 GLY A N 1
ATOM 901 C CA . GLY A 1 120 ? 26.680 -3.157 -8.982 1.00 97.62 120 GLY A CA 1
ATOM 902 C C . GLY A 1 120 ? 25.205 -2.963 -8.629 1.00 97.62 120 GLY A C 1
ATOM 903 O O . GLY A 1 120 ? 24.830 -2.982 -7.456 1.00 97.62 120 GLY A O 1
ATOM 904 N N . THR A 1 121 ? 24.342 -2.814 -9.632 1.00 97.19 121 THR A N 1
ATOM 905 C CA . THR A 1 121 ? 22.891 -2.733 -9.443 1.00 97.19 121 THR A CA 1
ATOM 906 C C . THR A 1 121 ? 22.329 -4.026 -8.883 1.00 97.19 121 THR A C 1
ATOM 908 O O . THR A 1 121 ? 21.536 -3.963 -7.942 1.00 97.19 121 THR A O 1
ATOM 911 N N . LEU A 1 122 ? 22.765 -5.183 -9.387 1.00 97.94 122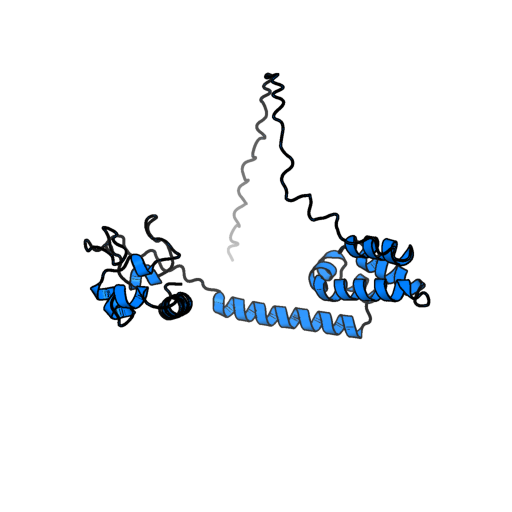 LEU A N 1
ATOM 912 C CA . LEU A 1 122 ? 22.314 -6.472 -8.872 1.00 97.94 122 LEU A CA 1
ATOM 913 C C . LEU A 1 122 ? 22.666 -6.637 -7.386 1.00 97.94 122 LEU A C 1
ATOM 915 O O . LEU A 1 122 ? 21.784 -6.953 -6.591 1.00 97.94 122 LEU A O 1
ATOM 919 N N . ALA A 1 123 ? 23.905 -6.335 -6.990 1.00 97.88 123 ALA A N 1
ATOM 920 C CA . ALA A 1 123 ? 24.329 -6.406 -5.592 1.00 97.88 123 ALA A CA 1
ATOM 921 C C . ALA A 1 123 ? 23.502 -5.481 -4.678 1.00 97.88 123 ALA A C 1
ATOM 923 O O . ALA A 1 123 ? 23.105 -5.879 -3.582 1.00 97.88 123 ALA A O 1
ATOM 924 N N . ARG A 1 124 ? 23.177 -4.260 -5.133 1.00 97.31 124 ARG A N 1
ATOM 925 C CA . ARG A 1 124 ? 22.295 -3.340 -4.387 1.00 97.31 124 ARG A CA 1
ATOM 926 C C . ARG A 1 124 ? 20.885 -3.900 -4.211 1.00 97.31 124 ARG A C 1
ATOM 928 O O . ARG A 1 124 ? 20.300 -3.741 -3.142 1.00 97.31 124 ARG A O 1
ATOM 935 N N . LEU A 1 125 ? 20.334 -4.531 -5.246 1.00 97.44 125 LEU A N 1
ATOM 936 C CA . LEU A 1 125 ? 19.010 -5.149 -5.187 1.00 97.44 125 LEU A CA 1
ATOM 937 C C . LEU A 1 125 ? 18.991 -6.346 -4.232 1.00 97.44 125 LEU A C 1
ATOM 939 O O . LEU A 1 125 ? 18.065 -6.456 -3.430 1.00 97.44 125 LEU A O 1
ATOM 943 N N . GLU A 1 126 ? 20.024 -7.190 -4.265 1.00 97.56 126 GLU A N 1
ATOM 944 C CA . GLU A 1 126 ? 20.186 -8.318 -3.338 1.00 97.56 126 GLU A CA 1
ATOM 945 C C . GLU A 1 126 ? 20.239 -7.838 -1.886 1.00 97.56 126 GLU A C 1
ATOM 947 O O . GLU A 1 126 ? 19.427 -8.275 -1.067 1.00 97.56 126 GLU A O 1
ATOM 952 N N . ALA A 1 127 ? 21.093 -6.854 -1.592 1.00 97.19 127 ALA A N 1
ATOM 953 C CA . ALA A 1 127 ? 21.193 -6.256 -0.263 1.00 97.19 127 ALA A CA 1
ATOM 954 C C . ALA A 1 127 ? 19.862 -5.643 0.210 1.00 97.19 127 ALA A C 1
ATOM 956 O O . ALA A 1 127 ? 19.479 -5.794 1.370 1.00 97.19 127 ALA A O 1
ATOM 957 N N . ALA A 1 128 ? 19.119 -4.984 -0.686 1.00 95.31 128 ALA A N 1
ATOM 958 C CA . ALA A 1 128 ? 17.822 -4.398 -0.355 1.00 95.31 128 ALA A CA 1
ATOM 959 C C . ALA A 1 128 ? 16.754 -5.459 -0.035 1.00 95.31 128 ALA A C 1
ATOM 961 O O . ALA A 1 128 ? 15.921 -5.238 0.846 1.00 95.31 128 ALA A O 1
ATOM 962 N N . VAL A 1 129 ? 16.759 -6.601 -0.733 1.00 95.81 129 VAL A N 1
ATOM 963 C CA . VAL A 1 129 ? 15.850 -7.720 -0.428 1.00 95.81 129 VAL A CA 1
ATOM 964 C C . VAL A 1 129 ? 16.202 -8.359 0.909 1.00 95.81 129 VAL A C 1
ATOM 966 O O . VAL A 1 129 ? 15.304 -8.633 1.702 1.00 95.81 129 VAL A O 1
ATOM 969 N N . GLU A 1 130 ? 17.488 -8.579 1.182 1.00 96.06 130 GLU A N 1
ATOM 970 C CA . GLU A 1 130 ? 17.926 -9.109 2.473 1.00 96.06 130 GLU A CA 1
ATOM 971 C C . GLU A 1 130 ? 17.504 -8.204 3.628 1.00 96.06 130 GLU A C 1
ATOM 973 O O . GLU A 1 130 ? 16.951 -8.689 4.614 1.00 96.06 130 GLU A O 1
ATOM 978 N N . GLU A 1 131 ? 17.705 -6.892 3.495 1.00 95.88 131 GLU A N 1
ATOM 979 C CA . GLU A 1 131 ? 17.316 -5.931 4.524 1.00 95.88 131 GLU A CA 1
ATOM 980 C C . GLU A 1 131 ? 15.803 -5.937 4.764 1.00 95.88 131 GLU A C 1
ATOM 982 O O . GLU A 1 131 ? 15.357 -6.043 5.908 1.00 95.88 131 GLU A O 1
ATOM 987 N N . ARG A 1 132 ? 14.989 -5.936 3.699 1.00 93.75 132 ARG A N 1
ATOM 988 C CA . ARG A 1 132 ? 13.533 -6.106 3.835 1.00 93.75 132 ARG A CA 1
ATOM 989 C C . ARG A 1 132 ? 13.174 -7.420 4.520 1.00 93.75 132 ARG A C 1
ATOM 991 O O . ARG A 1 132 ? 12.286 -7.430 5.368 1.00 93.75 132 ARG A O 1
ATOM 998 N N . GLY A 1 133 ? 13.870 -8.507 4.195 1.00 93.88 133 GLY A N 1
ATOM 999 C CA . GLY A 1 133 ? 13.696 -9.805 4.841 1.00 93.88 133 GLY A CA 1
ATOM 1000 C C . GLY A 1 133 ? 13.982 -9.761 6.345 1.00 93.88 133 GLY A C 1
ATOM 1001 O O . GLY A 1 133 ? 13.214 -10.323 7.131 1.00 93.88 133 GLY A O 1
ATOM 1002 N N . ARG A 1 134 ? 15.034 -9.047 6.769 1.00 95.06 134 ARG A N 1
ATOM 1003 C CA . ARG A 1 134 ? 15.358 -8.829 8.190 1.00 95.06 134 ARG A CA 1
ATOM 1004 C C . ARG A 1 134 ? 14.274 -8.016 8.889 1.00 95.06 134 ARG A C 1
ATOM 1006 O O . ARG A 1 134 ? 13.781 -8.447 9.930 1.00 95.06 134 ARG A O 1
ATOM 1013 N N . VAL A 1 135 ? 13.853 -6.895 8.298 1.00 92.25 135 VAL A N 1
ATOM 1014 C CA . VAL A 1 135 ? 12.783 -6.043 8.844 1.00 92.25 135 VAL A CA 1
ATOM 1015 C C . VAL A 1 135 ? 11.476 -6.824 8.963 1.00 92.25 135 VAL A C 1
ATOM 1017 O O . VAL A 1 135 ? 10.852 -6.820 10.020 1.00 92.25 135 VAL A O 1
ATOM 1020 N N . ALA A 1 136 ? 11.083 -7.552 7.917 1.00 90.62 136 ALA A N 1
ATOM 1021 C CA . ALA A 1 136 ? 9.876 -8.370 7.919 1.00 90.62 136 ALA A CA 1
ATOM 1022 C C . ALA A 1 136 ? 9.941 -9.485 8.972 1.00 90.62 136 ALA A C 1
ATOM 1024 O O . ALA A 1 136 ? 8.952 -9.738 9.656 1.00 90.62 136 ALA A O 1
ATOM 1025 N N . SER A 1 137 ? 11.101 -10.119 9.151 1.00 88.44 137 SER A N 1
ATOM 1026 C CA . SER A 1 137 ? 11.303 -11.136 10.190 1.00 88.44 137 SER A CA 1
ATOM 1027 C C . SER A 1 137 ? 11.233 -10.538 11.597 1.00 88.44 137 SER A C 1
ATOM 1029 O O . SER A 1 137 ? 10.612 -11.131 12.476 1.00 88.44 137 SER A O 1
ATOM 1031 N N . GLY A 1 138 ? 11.796 -9.344 11.807 1.00 87.62 138 GLY A N 1
ATOM 1032 C CA . GLY A 1 138 ? 11.688 -8.605 13.066 1.00 87.62 138 GLY A CA 1
ATOM 1033 C C . GLY A 1 138 ? 10.246 -8.201 13.376 1.00 87.62 138 GLY A C 1
ATOM 1034 O O . GLY A 1 138 ? 9.749 -8.468 14.467 1.00 87.62 138 GLY A O 1
ATOM 1035 N N . LEU A 1 139 ? 9.530 -7.657 12.389 1.00 85.56 139 LEU A N 1
ATOM 1036 C CA . LEU A 1 139 ? 8.104 -7.352 12.512 1.00 85.56 139 LEU A CA 1
ATOM 1037 C C . LEU A 1 139 ? 7.287 -8.610 12.785 1.00 85.56 139 LEU A C 1
ATOM 1039 O O . LEU A 1 139 ? 6.423 -8.588 13.651 1.00 85.56 139 LEU A O 1
ATOM 1043 N N . LYS A 1 140 ? 7.582 -9.724 12.113 1.00 85.38 140 LYS A N 1
ATOM 1044 C CA . LYS A 1 140 ? 6.934 -11.010 12.377 1.00 85.38 140 LYS A CA 1
ATOM 1045 C C . LYS A 1 140 ? 7.245 -11.532 13.778 1.00 85.38 140 LYS A C 1
ATOM 1047 O O . LYS A 1 140 ? 6.381 -12.166 14.358 1.00 85.38 140 LYS A O 1
ATOM 1052 N N . ALA A 1 141 ? 8.422 -11.276 14.343 1.00 85.88 141 ALA A N 1
ATOM 1053 C CA . ALA A 1 141 ? 8.723 -11.649 15.725 1.00 85.88 141 ALA A CA 1
ATOM 1054 C C . ALA A 1 141 ? 7.925 -10.803 16.734 1.00 85.88 141 ALA A C 1
ATOM 1056 O O . ALA A 1 141 ? 7.440 -11.337 17.729 1.00 85.88 141 ALA A O 1
ATOM 1057 N N . VAL A 1 142 ? 7.737 -9.510 16.452 1.00 81.12 142 VAL A N 1
ATOM 1058 C CA . VAL A 1 142 ? 6.976 -8.581 17.308 1.00 81.12 142 VAL A CA 1
ATOM 1059 C C . VAL A 1 142 ? 5.462 -8.799 17.187 1.00 81.12 142 VAL A C 1
ATOM 1061 O O . VAL A 1 142 ? 4.763 -8.862 18.192 1.00 81.12 142 VAL A O 1
ATOM 1064 N N . LEU A 1 143 ? 4.951 -8.950 15.965 1.00 80.62 143 LEU A N 1
ATOM 1065 C CA . LEU A 1 143 ? 3.532 -9.178 15.661 1.00 80.62 143 LEU A CA 1
ATOM 1066 C C . LEU A 1 143 ? 3.129 -10.660 15.782 1.00 80.62 143 LEU A C 1
ATOM 1068 O O . LEU A 1 143 ? 1.949 -10.991 15.728 1.00 80.62 143 LEU A O 1
ATOM 1072 N N . GLY A 1 144 ? 4.104 -11.563 15.934 1.00 56.06 144 GLY A N 1
ATOM 1073 C CA . GLY A 1 144 ? 3.988 -13.018 15.761 1.00 56.06 144 GLY A CA 1
ATOM 1074 C C . GLY A 1 144 ? 3.186 -13.775 16.803 1.00 56.06 144 GLY A C 1
ATOM 1075 O O . GLY A 1 144 ? 3.085 -14.998 16.727 1.00 56.06 144 GLY A O 1
ATOM 1076 N N . ARG A 1 145 ? 2.576 -13.079 17.753 1.00 57.56 145 ARG A N 1
ATOM 1077 C CA . ARG A 1 145 ? 1.426 -13.612 18.467 1.00 57.56 145 ARG A CA 1
ATOM 1078 C C . ARG A 1 145 ? 0.359 -12.541 18.472 1.00 57.56 145 ARG A C 1
ATOM 1080 O O . ARG A 1 145 ? 0.287 -11.737 19.397 1.00 57.56 145 ARG A O 1
ATOM 1087 N N . VAL A 1 146 ? -0.512 -12.588 17.466 1.00 62.78 146 VAL A N 1
ATOM 1088 C CA . VAL A 1 146 ? -1.913 -12.259 17.720 1.00 62.78 146 VAL A CA 1
ATOM 1089 C C . VAL A 1 146 ? -2.341 -13.262 18.784 1.00 62.78 146 VAL A 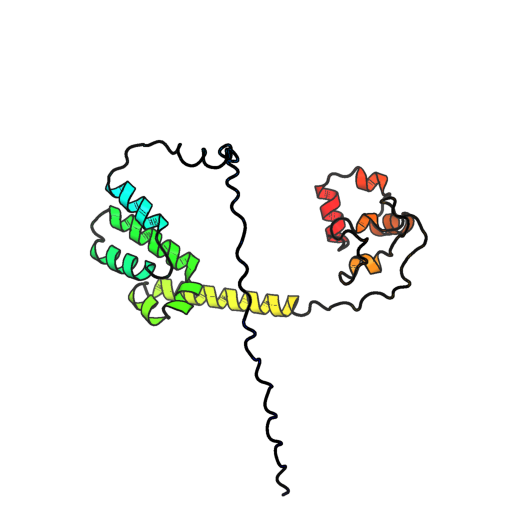C 1
ATOM 1091 O O . VAL A 1 146 ? -2.625 -14.419 18.492 1.00 62.78 146 VAL A O 1
ATOM 1094 N N . VAL A 1 147 ? -2.204 -12.865 20.049 1.00 63.50 147 VAL A N 1
ATOM 1095 C CA . VAL A 1 147 ? -2.791 -13.603 21.154 1.00 63.50 147 VAL A CA 1
ATOM 1096 C C . VAL A 1 147 ? -4.279 -13.483 20.895 1.00 63.50 147 VAL A C 1
ATOM 1098 O O . VAL A 1 147 ? -4.843 -12.407 21.068 1.00 63.50 147 VAL A O 1
ATOM 1101 N N . GLU A 1 148 ? -4.892 -14.550 20.392 1.00 63.06 148 GLU A N 1
ATOM 1102 C CA . GLU A 1 148 ? -6.340 -14.667 20.429 1.00 63.06 148 GLU A CA 1
ATOM 1103 C C . GLU A 1 148 ? -6.701 -14.659 21.911 1.00 63.06 148 GLU A C 1
ATOM 1105 O O . GLU A 1 148 ? -6.493 -15.644 22.625 1.00 63.06 148 GLU A O 1
ATOM 1110 N N . LEU A 1 149 ? -7.116 -13.492 22.414 1.00 66.75 149 LEU A N 1
ATOM 1111 C CA . LEU A 1 149 ? -7.669 -13.424 23.751 1.00 66.75 149 LEU A CA 1
ATOM 1112 C C . LEU A 1 149 ? -8.879 -14.365 23.748 1.00 66.75 149 LEU A C 1
ATOM 1114 O O . LEU A 1 149 ? -9.697 -14.288 22.826 1.00 66.75 149 LEU A O 1
ATOM 1118 N N . PRO A 1 150 ? -8.987 -15.279 24.729 1.00 69.69 150 PRO A N 1
ATOM 1119 C CA . PRO A 1 150 ? -10.157 -16.132 24.826 1.00 69.69 150 PRO A CA 1
ATOM 1120 C C . PRO A 1 150 ? -11.406 -15.243 24.845 1.00 69.69 150 PRO A C 1
ATOM 1122 O O . PRO A 1 150 ? -11.360 -14.167 25.456 1.00 69.69 150 PRO A O 1
ATOM 1125 N N . PRO A 1 151 ? -12.497 -15.660 24.175 1.00 66.38 151 PRO A N 1
ATOM 1126 C CA . PRO A 1 151 ? -13.710 -14.868 24.137 1.00 66.38 151 PRO A CA 1
ATOM 1127 C C . PRO A 1 151 ? -14.123 -14.563 25.582 1.00 66.38 151 PRO A C 1
ATOM 1129 O O . PRO A 1 151 ? -14.188 -15.485 26.405 1.00 66.38 151 PRO A O 1
ATOM 1132 N N . PRO A 1 152 ? -14.331 -13.285 25.930 1.00 67.44 152 PRO A N 1
ATOM 1133 C CA . PRO A 1 152 ? -14.785 -12.924 27.261 1.00 67.44 152 PRO A CA 1
ATOM 1134 C C . PRO A 1 152 ? -16.072 -13.687 27.619 1.00 67.44 152 PRO A C 1
ATOM 1136 O O . PRO A 1 152 ? -16.885 -13.979 26.736 1.00 67.44 152 PRO A O 1
ATOM 1139 N N . PRO A 1 153 ? -16.256 -14.056 28.900 1.00 75.19 153 PRO A N 1
ATOM 1140 C CA . PRO A 1 153 ? -17.381 -14.881 29.315 1.00 75.19 153 PRO A CA 1
ATOM 1141 C C . PRO A 1 153 ? -18.722 -14.230 28.924 1.00 75.19 153 PRO A C 1
ATOM 1143 O O . PRO A 1 153 ? -18.851 -13.006 28.972 1.00 75.19 153 PRO A O 1
ATOM 1146 N N . PRO A 1 154 ? -19.749 -15.029 28.578 1.00 67.25 154 PRO A N 1
ATOM 1147 C CA . PRO A 1 154 ? -21.041 -14.532 28.088 1.00 67.25 154 PRO A CA 1
ATOM 1148 C C . PRO A 1 154 ? -21.815 -13.676 29.110 1.00 67.25 154 PRO A C 1
ATOM 1150 O O . PRO A 1 154 ? -22.806 -13.048 28.765 1.00 67.25 154 PRO A O 1
ATOM 1153 N N . SER A 1 155 ? -21.366 -13.618 30.366 1.00 69.12 155 SER A N 1
ATOM 1154 C CA . SER A 1 155 ? -21.981 -12.853 31.455 1.00 69.12 155 SER A CA 1
ATOM 1155 C C . SER A 1 155 ? -21.572 -11.373 31.509 1.00 69.12 155 SER A C 1
ATOM 1157 O O . SER A 1 155 ? -21.823 -10.717 32.515 1.00 69.12 155 SER A O 1
ATOM 1159 N N . CYS A 1 156 ? -20.890 -10.847 30.488 1.00 74.12 156 CYS A N 1
ATOM 1160 C CA . CYS A 1 156 ? -20.439 -9.451 30.469 1.00 74.12 156 CYS A CA 1
ATOM 1161 C C . CYS A 1 156 ? -21.498 -8.455 29.968 1.00 74.12 156 CYS A C 1
ATOM 1163 O O . CYS A 1 156 ? -21.221 -7.261 29.942 1.00 74.12 156 CYS A O 1
ATOM 1165 N N . GLU A 1 157 ? -22.688 -8.911 29.575 1.00 85.88 157 GLU A N 1
ATOM 1166 C CA . GLU A 1 157 ? -23.784 -8.021 29.188 1.00 85.88 157 GLU A CA 1
ATOM 1167 C C . GLU A 1 157 ? -24.320 -7.256 30.400 1.00 85.88 157 GLU A C 1
ATOM 1169 O O . GLU A 1 157 ? -24.733 -7.838 31.404 1.00 85.88 157 GLU A O 1
ATOM 1174 N N . GLN A 1 158 ? -24.334 -5.932 30.300 1.00 87.50 158 GLN A N 1
ATOM 1175 C CA . GLN A 1 158 ? -24.966 -5.066 31.281 1.00 87.50 158 GLN A CA 1
ATOM 1176 C C . GLN A 1 158 ? -26.362 -4.701 30.772 1.00 87.50 158 GLN A C 1
ATOM 1178 O O . GLN A 1 158 ? -26.520 -4.207 29.656 1.00 87.50 158 GLN A O 1
ATOM 1183 N N . GLN A 1 159 ? -27.381 -4.884 31.616 1.00 87.81 159 GLN A N 1
ATOM 1184 C CA . GLN A 1 159 ? -28.767 -4.469 31.341 1.00 87.81 159 GLN A CA 1
ATOM 1185 C C . GLN A 1 159 ? -28.961 -2.945 31.474 1.00 87.81 159 GLN A C 1
ATOM 1187 O O . GLN A 1 159 ? -29.998 -2.472 31.936 1.00 87.81 159 GLN A O 1
ATOM 1192 N N . ALA A 1 160 ? -27.937 -2.169 31.128 1.00 91.25 160 ALA A N 1
ATOM 1193 C CA . ALA A 1 160 ? -27.972 -0.719 31.110 1.00 91.25 160 ALA A CA 1
ATOM 1194 C C . ALA A 1 160 ? -27.992 -0.236 29.652 1.00 91.25 160 ALA A C 1
ATOM 1196 O O . ALA A 1 160 ? -27.352 -0.848 28.794 1.00 91.25 160 ALA A O 1
ATOM 1197 N N . PRO A 1 161 ? -28.699 0.867 29.356 1.00 94.75 161 PRO A N 1
ATOM 1198 C CA . PRO A 1 161 ? -28.676 1.446 28.024 1.00 94.75 161 PRO A CA 1
ATOM 1199 C C . PRO A 1 161 ? -27.263 1.933 27.680 1.00 94.75 161 PRO A C 1
ATOM 1201 O O . PRO A 1 161 ? -26.587 2.574 28.495 1.00 94.75 161 PRO A O 1
ATOM 1204 N N . SER A 1 162 ? -26.818 1.636 26.461 1.00 97.50 162 SER A N 1
ATOM 1205 C CA . SER A 1 162 ? -25.542 2.123 25.948 1.00 97.50 162 SER A CA 1
ATOM 1206 C C . SER A 1 162 ? -25.628 3.599 25.546 1.00 97.50 162 SER A C 1
ATOM 1208 O O . SER A 1 162 ? -26.709 4.132 25.287 1.00 97.50 162 SER A O 1
ATOM 1210 N N . VAL A 1 163 ? -24.480 4.267 25.426 1.00 97.62 163 VAL A N 1
ATOM 1211 C CA . VAL A 1 163 ? -24.412 5.667 24.967 1.00 97.62 163 VAL A CA 1
ATOM 1212 C C . VAL A 1 163 ? -24.899 5.857 23.524 1.00 97.62 163 VAL A C 1
ATOM 1214 O O . VAL A 1 163 ? -25.400 6.921 23.176 1.00 97.62 163 VAL A O 1
ATOM 1217 N N . GLY A 1 164 ? -24.813 4.816 22.692 1.00 96.31 164 GLY A N 1
ATOM 1218 C CA . GLY A 1 164 ? -25.379 4.771 21.341 1.00 96.31 164 GLY A CA 1
ATOM 1219 C C . GLY A 1 164 ? -26.882 4.492 21.273 1.00 96.31 164 GLY A C 1
ATOM 1220 O O . GLY A 1 164 ? -27.423 4.412 20.174 1.00 96.31 164 GLY A O 1
ATOM 1221 N N . GLY A 1 165 ? -27.556 4.320 22.415 1.00 96.38 165 GLY A N 1
ATOM 1222 C CA . GLY A 1 165 ? -28.983 4.001 22.472 1.00 96.38 165 GLY A CA 1
ATOM 1223 C C . GLY A 1 165 ? -29.311 2.515 22.292 1.00 96.38 165 GLY A C 1
ATOM 1224 O O . GLY A 1 165 ? -30.462 2.176 22.019 1.00 96.38 165 GLY A O 1
ATOM 1225 N N . HIS A 1 166 ? -28.335 1.614 22.441 1.00 95.50 166 HIS A N 1
ATOM 1226 C CA . HIS A 1 166 ? -28.589 0.173 22.430 1.00 95.50 166 HIS A CA 1
ATOM 1227 C C . HIS A 1 166 ? -29.142 -0.291 23.788 1.00 95.50 166 HIS A C 1
ATOM 1229 O O . HIS A 1 166 ? -28.794 0.258 24.832 1.00 95.50 166 HIS A O 1
ATOM 1235 N N . ALA A 1 167 ? -29.992 -1.324 23.782 1.00 95.06 167 ALA A N 1
ATOM 1236 C CA . ALA A 1 167 ? -30.609 -1.869 24.999 1.00 95.06 167 ALA A CA 1
ATOM 1237 C C . ALA A 1 167 ? -29.616 -2.589 25.931 1.00 95.06 167 ALA A C 1
ATOM 1239 O O . ALA A 1 167 ? -29.897 -2.752 27.116 1.00 95.06 167 ALA A O 1
ATOM 1240 N N . VAL A 1 168 ? -28.481 -3.027 25.383 1.00 94.38 168 VAL A N 1
ATOM 1241 C CA . VAL A 1 168 ? -27.420 -3.745 26.093 1.00 94.38 168 VAL A CA 1
ATOM 1242 C C . VAL A 1 168 ? -26.130 -2.952 25.956 1.00 94.38 168 VAL A C 1
ATOM 1244 O O . VAL A 1 168 ? -25.791 -2.504 24.855 1.00 94.38 168 VAL A O 1
ATOM 1247 N N . SER A 1 169 ? -25.406 -2.808 27.062 1.00 95.62 169 SER A N 1
ATOM 1248 C CA . SER A 1 169 ? -24.049 -2.275 27.070 1.00 95.62 169 SER A CA 1
ATOM 1249 C C . SER A 1 169 ? -23.023 -3.347 27.430 1.00 95.62 169 SER A C 1
ATOM 1251 O O . SER A 1 169 ? -23.327 -4.335 28.101 1.00 95.62 169 SER A O 1
ATOM 1253 N N . TYR A 1 170 ? -21.789 -3.138 26.982 1.00 94.38 170 TYR A N 1
ATOM 1254 C CA . TYR A 1 170 ? -20.656 -4.024 27.219 1.00 94.38 170 TYR A CA 1
ATOM 1255 C C . TYR A 1 170 ? -19.540 -3.262 27.937 1.00 94.38 170 TYR A C 1
ATOM 1257 O O . TYR A 1 170 ? -19.300 -2.095 27.608 1.00 94.38 170 TYR A O 1
ATOM 1265 N N . PRO A 1 171 ? -18.826 -3.910 28.874 1.00 94.50 171 PRO A N 1
ATOM 1266 C CA . PRO A 1 171 ? -17.727 -3.279 29.574 1.00 94.50 171 PRO A CA 1
ATOM 1267 C C . PRO A 1 171 ? -16.562 -2.968 28.634 1.00 94.50 171 PRO A C 1
ATOM 1269 O O . PRO A 1 171 ? -16.298 -3.686 27.667 1.00 94.50 171 PRO A O 1
ATOM 1272 N N . TYR A 1 172 ? -15.801 -1.925 28.941 1.00 94.69 172 TYR A N 1
ATOM 1273 C CA . TYR A 1 172 ? -14.649 -1.475 28.161 1.00 94.69 172 TYR A CA 1
ATOM 1274 C C . TYR A 1 172 ? -13.626 -2.598 27.950 1.00 94.69 172 TYR A C 1
ATOM 1276 O O . TYR A 1 172 ? -13.128 -2.798 26.842 1.00 94.69 172 TYR A O 1
ATOM 1284 N N . SER A 1 173 ? -13.362 -3.393 28.991 1.00 91.69 173 SER A N 1
ATOM 1285 C CA . SER A 1 173 ? -12.450 -4.541 28.919 1.00 91.69 173 SER A CA 1
ATOM 1286 C C . SER A 1 173 ? -12.873 -5.579 27.870 1.00 91.69 173 SER A C 1
ATOM 1288 O O . SER A 1 173 ? -12.012 -6.171 27.221 1.00 91.69 173 SER A O 1
ATOM 1290 N N . TYR A 1 174 ? -14.180 -5.753 27.653 1.00 91.06 174 TYR A N 1
ATOM 1291 C CA . TYR A 1 174 ? -14.750 -6.638 26.635 1.00 91.06 174 TYR A CA 1
ATOM 1292 C C . TYR A 1 174 ? -14.544 -6.075 25.221 1.00 91.06 174 TYR A C 1
ATOM 1294 O O . TYR A 1 174 ? -14.121 -6.784 24.306 1.00 91.06 174 TYR A O 1
ATOM 1302 N N . LEU A 1 175 ? -14.785 -4.776 25.037 1.00 92.75 175 LEU A N 1
ATOM 1303 C CA . LEU A 1 175 ? -14.677 -4.103 23.736 1.00 92.75 175 LEU A CA 1
ATOM 1304 C C . LEU A 1 175 ? -13.223 -3.949 23.253 1.00 92.75 175 LEU A C 1
ATOM 1306 O O . LEU A 1 175 ? -12.969 -3.913 22.046 1.00 92.75 175 LEU A O 1
ATOM 1310 N N . VAL A 1 176 ? -12.260 -3.909 24.178 1.00 92.12 176 VAL A N 1
ATOM 1311 C CA . VAL A 1 176 ? -10.819 -3.871 23.871 1.00 92.12 176 VAL A CA 1
ATOM 1312 C C . VAL A 1 176 ? -10.256 -5.245 23.499 1.00 92.12 176 VAL A C 1
ATOM 1314 O O . VAL A 1 176 ? -9.287 -5.308 22.745 1.00 92.12 176 VAL A O 1
ATOM 1317 N N . ALA A 1 177 ? -10.847 -6.344 23.984 1.00 81.94 177 ALA A N 1
ATOM 1318 C CA . ALA A 1 177 ? -10.295 -7.692 23.812 1.00 81.94 177 ALA A CA 1
ATOM 1319 C C . ALA A 1 177 ? -10.176 -8.146 22.342 1.00 81.94 177 ALA A C 1
ATOM 1321 O O . ALA A 1 177 ? -9.367 -9.020 22.042 1.00 81.94 177 ALA A O 1
ATOM 1322 N N . GLY A 1 178 ? -10.914 -7.522 21.415 1.00 69.81 178 GLY A N 1
ATOM 1323 C CA . GLY A 1 178 ? -10.627 -7.608 19.978 1.00 69.81 178 GLY A CA 1
ATOM 1324 C C . GLY A 1 178 ? -11.122 -8.861 19.251 1.00 69.81 178 GLY A C 1
ATOM 1325 O O . GLY A 1 178 ? -10.983 -8.922 18.033 1.00 69.81 178 GLY A O 1
ATOM 1326 N N . VAL A 1 179 ? -11.686 -9.852 19.949 1.00 71.44 179 VAL A N 1
ATOM 1327 C CA . VAL A 1 179 ? -12.075 -11.140 19.351 1.00 71.44 179 VAL A CA 1
ATOM 1328 C C . VAL A 1 179 ? -13.408 -11.643 19.895 1.00 71.44 179 VAL A C 1
ATOM 1330 O O . VAL A 1 179 ? -13.628 -11.676 21.103 1.00 71.44 179 VAL A O 1
ATOM 1333 N N . GLY A 1 180 ? -14.290 -12.059 18.980 1.00 78.38 180 GLY A N 1
ATOM 1334 C CA . GLY A 1 180 ? -15.546 -12.736 19.313 1.00 78.38 180 GLY A CA 1
ATOM 1335 C C . GLY A 1 180 ? -16.662 -11.829 19.833 1.00 78.38 180 GLY A C 1
ATOM 1336 O O . GLY A 1 180 ? -17.447 -12.274 20.667 1.00 78.38 180 GLY A O 1
ATOM 1337 N N . TRP A 1 181 ? -16.748 -10.576 19.370 1.00 87.62 181 TRP A N 1
ATOM 1338 C CA . TRP A 1 181 ? -17.867 -9.709 19.745 1.00 87.62 181 TRP A CA 1
ATOM 1339 C C . TRP A 1 181 ? -19.215 -10.267 19.253 1.00 87.62 181 TRP A C 1
ATOM 1341 O O . TRP A 1 181 ? -19.264 -10.931 18.212 1.00 87.62 181 TRP A O 1
ATOM 1351 N N . PRO A 1 182 ? -20.323 -9.975 19.955 1.00 89.44 182 PRO A N 1
ATOM 1352 C CA . PRO A 1 182 ? -21.657 -10.320 19.494 1.00 89.44 182 PRO A CA 1
ATOM 1353 C C . PRO A 1 182 ? -21.935 -9.664 18.143 1.00 89.44 182 PRO A C 1
ATOM 1355 O O . PRO A 1 182 ? -21.469 -8.558 17.879 1.00 89.44 182 PRO A O 1
ATOM 1358 N N . ALA A 1 183 ? -22.761 -10.302 17.314 1.00 90.25 183 ALA A N 1
ATOM 1359 C CA . ALA A 1 183 ? -23.106 -9.790 15.983 1.00 90.25 183 ALA A CA 1
ATOM 1360 C C . ALA A 1 183 ? -23.760 -8.391 16.001 1.00 90.25 183 ALA A C 1
ATOM 1362 O O . ALA A 1 183 ? -23.807 -7.722 14.974 1.00 90.25 183 ALA A O 1
ATOM 1363 N N . ALA A 1 184 ? -24.269 -7.959 17.159 1.00 90.81 184 ALA A N 1
ATOM 1364 C CA . ALA A 1 184 ? -24.861 -6.642 17.362 1.00 90.81 184 ALA A CA 1
ATOM 1365 C C . ALA A 1 184 ? -23.832 -5.522 17.603 1.00 90.81 184 ALA A C 1
ATOM 1367 O O . ALA A 1 184 ? -24.207 -4.355 17.530 1.00 90.81 184 ALA A O 1
ATOM 1368 N N . VAL A 1 185 ? -22.573 -5.850 17.920 1.00 94.25 185 VAL A N 1
ATOM 1369 C CA . VAL A 1 185 ? -21.521 -4.857 18.174 1.00 94.25 185 VAL A CA 1
ATOM 1370 C C . VAL A 1 185 ? -20.878 -4.454 16.855 1.00 94.25 185 VAL A C 1
ATOM 1372 O O . VAL A 1 185 ? -20.291 -5.292 16.173 1.00 94.25 185 VAL A O 1
ATOM 1375 N N . ASP A 1 186 ? -20.947 -3.168 16.513 1.00 94.50 186 ASP A N 1
ATOM 1376 C CA . ASP A 1 186 ? -20.261 -2.622 15.341 1.00 94.50 186 ASP A CA 1
ATOM 1377 C C . ASP A 1 186 ? -18.749 -2.483 15.625 1.00 94.50 186 ASP A C 1
ATOM 1379 O O . ASP A 1 186 ? -18.354 -1.677 16.477 1.00 94.50 186 ASP A O 1
ATOM 1383 N N . PRO A 1 187 ? -17.870 -3.210 14.901 1.00 93.75 187 PRO A N 1
ATOM 1384 C CA . PRO A 1 187 ? -16.417 -3.109 15.058 1.00 93.75 187 PRO A CA 1
ATOM 1385 C C . PRO A 1 187 ? -15.875 -1.689 14.881 1.00 93.75 187 PRO A C 1
ATOM 1387 O O . PRO A 1 187 ? -14.896 -1.307 15.525 1.00 93.75 187 PRO A O 1
ATOM 1390 N N . SER A 1 188 ? -16.512 -0.913 14.000 1.00 94.88 188 SER A N 1
ATOM 1391 C CA . SER A 1 188 ? -16.086 0.430 13.621 1.00 94.88 188 SER A CA 1
ATOM 1392 C C . SER A 1 188 ? -16.560 1.508 14.592 1.00 94.88 188 SER A C 1
ATOM 1394 O O . SER A 1 188 ? -16.032 2.619 14.547 1.00 94.88 188 SER A O 1
ATOM 1396 N N . ALA A 1 189 ? -17.496 1.191 15.491 1.00 96.56 189 ALA A N 1
ATOM 1397 C CA . ALA A 1 189 ? -18.135 2.128 16.416 1.00 96.56 189 ALA A CA 1
ATOM 1398 C C . ALA A 1 189 ? -18.261 1.559 17.840 1.00 96.56 189 ALA A C 1
ATOM 1400 O O . ALA A 1 189 ? -19.209 1.860 18.553 1.00 96.56 189 ALA A O 1
ATOM 1401 N N . ARG A 1 190 ? -17.297 0.747 18.287 1.00 96.25 190 ARG A N 1
ATOM 1402 C CA . ARG A 1 190 ? -17.335 0.050 19.589 1.00 96.25 190 ARG A CA 1
ATOM 1403 C C . ARG A 1 190 ? -17.655 0.945 20.784 1.00 96.25 190 ARG A C 1
ATOM 1405 O O . ARG A 1 190 ? -18.296 0.502 21.731 1.00 96.25 190 ARG A O 1
ATOM 1412 N N . GLU A 1 191 ? -17.240 2.203 20.745 1.00 97.69 191 GLU A N 1
ATOM 1413 C CA . GLU A 1 191 ? -17.513 3.181 21.790 1.00 97.69 191 GLU A CA 1
ATOM 1414 C C . GLU A 1 191 ? -19.010 3.445 22.038 1.00 97.69 191 GLU A C 1
ATOM 1416 O O . GLU A 1 191 ? -19.371 3.835 23.147 1.00 97.69 191 GLU A O 1
ATOM 1421 N N . THR A 1 192 ? -19.890 3.188 21.062 1.00 98.06 192 THR A N 1
ATOM 1422 C CA . THR A 1 192 ? -21.349 3.359 21.197 1.00 98.06 192 THR A CA 1
ATOM 1423 C C . THR A 1 192 ? -21.992 2.290 22.083 1.00 98.06 192 THR A C 1
ATOM 1425 O O . THR A 1 192 ? -23.120 2.462 22.553 1.00 98.06 192 THR A O 1
ATOM 1428 N N . HIS A 1 193 ? -21.284 1.186 22.327 1.00 97.12 193 HIS A N 1
ATOM 1429 C CA . HIS A 1 193 ? -21.774 0.020 23.053 1.00 97.12 193 HIS A CA 1
ATOM 1430 C C . HIS A 1 193 ? -21.420 0.032 24.550 1.00 97.12 193 HIS A C 1
ATOM 1432 O O . HIS A 1 193 ? -21.780 -0.903 25.258 1.00 97.12 193 HIS A O 1
ATOM 1438 N N . MET A 1 194 ? -20.763 1.078 25.065 1.00 97.38 194 MET A N 1
ATOM 1439 C CA . MET A 1 194 ? -20.491 1.235 26.504 1.00 97.38 194 MET A CA 1
ATOM 1440 C C . MET A 1 194 ? -21.646 1.924 27.234 1.00 97.38 194 MET A C 1
ATOM 1442 O O . MET A 1 194 ? -22.395 2.699 26.636 1.00 97.38 194 MET A O 1
ATOM 1446 N N . CYS A 1 195 ? -21.775 1.686 28.542 1.00 97.38 195 CYS A N 1
ATOM 1447 C CA . CYS A 1 195 ? -22.675 2.475 29.385 1.00 97.38 195 CYS A CA 1
ATOM 1448 C C . CYS A 1 195 ? -22.113 3.892 29.611 1.00 97.38 195 CYS A C 1
ATOM 1450 O O . CYS A 1 195 ? -20.905 4.120 29.525 1.00 97.38 195 CYS A O 1
ATOM 1452 N N . ALA A 1 196 ? -22.976 4.858 29.940 1.00 97.62 196 ALA A N 1
ATOM 1453 C CA . ALA A 1 196 ? -22.569 6.261 30.089 1.00 97.62 196 ALA A CA 1
ATOM 1454 C C . ALA A 1 196 ? -21.516 6.496 31.189 1.00 97.62 196 ALA A C 1
ATOM 1456 O O . ALA A 1 196 ? -20.607 7.306 31.003 1.00 97.62 196 ALA A O 1
ATOM 1457 N N . ALA A 1 197 ? -21.616 5.783 32.316 1.00 97.50 197 ALA A N 1
ATOM 1458 C CA . ALA A 1 197 ? -20.678 5.918 33.431 1.00 97.50 197 ALA A CA 1
ATOM 1459 C C . ALA A 1 197 ? -19.265 5.452 33.049 1.00 97.50 197 ALA A C 1
ATOM 1461 O O . ALA A 1 197 ? -18.284 6.150 33.298 1.00 97.50 197 ALA A O 1
ATOM 1462 N N . GLU A 1 198 ? -19.165 4.300 32.390 1.00 97.25 198 GLU A N 1
ATOM 1463 C CA . GLU A 1 198 ? -17.889 3.74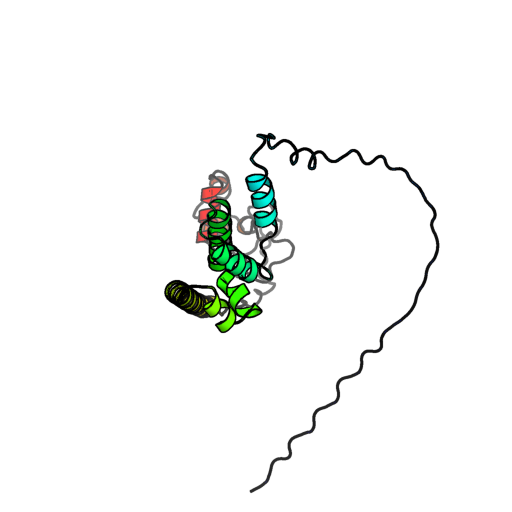6 31.943 1.00 97.25 198 GLU A CA 1
ATOM 1464 C C . GLU A 1 198 ? -17.310 4.526 30.763 1.00 97.25 198 GLU A C 1
ATOM 1466 O O . GLU A 1 198 ? -16.109 4.780 30.729 1.00 97.25 198 GLU A O 1
ATOM 1471 N N . PHE A 1 199 ? -18.158 5.001 29.845 1.00 98.25 199 PHE A N 1
ATOM 1472 C CA . PHE A 1 199 ? -17.732 5.908 28.784 1.00 98.25 199 PHE A CA 1
ATOM 1473 C C . PHE A 1 199 ? -17.045 7.152 29.366 1.00 98.25 199 PHE A C 1
ATOM 1475 O O . PHE A 1 199 ? -15.933 7.496 28.961 1.00 98.25 199 PHE A O 1
ATOM 1482 N N . ALA A 1 200 ? -17.674 7.790 30.361 1.00 98.19 200 ALA A N 1
ATOM 1483 C CA . ALA A 1 200 ? -17.113 8.960 31.029 1.00 98.19 200 ALA A CA 1
ATOM 1484 C C . ALA A 1 200 ? -15.806 8.645 31.767 1.00 98.19 200 ALA A C 1
ATOM 1486 O O . ALA A 1 200 ? -14.888 9.465 31.758 1.00 98.19 200 ALA A O 1
ATOM 1487 N N . GLN A 1 201 ? -15.692 7.452 32.354 1.00 97.88 201 GLN A N 1
ATOM 1488 C CA . GLN A 1 201 ? -14.467 6.989 33.000 1.00 97.88 201 GLN A CA 1
ATOM 1489 C C . GLN A 1 201 ? -13.320 6.766 32.000 1.00 97.88 201 GLN A C 1
ATOM 1491 O O . GLN A 1 201 ? -12.186 7.142 32.290 1.00 97.88 201 GLN A O 1
ATOM 1496 N N . VAL A 1 202 ? -13.596 6.166 30.837 1.00 97.75 202 VAL A N 1
ATOM 1497 C CA . VAL A 1 202 ? -12.582 5.850 29.817 1.00 97.75 202 VAL A CA 1
ATOM 1498 C C . VAL A 1 202 ? -12.129 7.112 29.087 1.00 97.75 202 VAL A C 1
ATOM 1500 O O . VAL A 1 202 ? -10.931 7.364 29.002 1.00 97.75 202 VAL A O 1
ATOM 1503 N N . PHE A 1 203 ? -13.069 7.917 28.587 1.00 97.94 203 PHE A N 1
ATOM 1504 C CA . PHE A 1 203 ? -12.769 9.082 27.745 1.00 97.94 203 PHE A CA 1
ATOM 1505 C C . PHE A 1 203 ? -12.567 10.383 28.533 1.00 97.94 203 PHE A C 1
ATOM 1507 O O . PHE A 1 203 ? -12.147 11.388 27.956 1.00 97.94 203 PHE A O 1
ATOM 1514 N N . GLY A 1 204 ? -12.888 10.402 29.830 1.00 98.12 204 GLY A N 1
ATOM 1515 C CA . GLY A 1 204 ? -12.803 11.603 30.666 1.00 98.12 204 GLY A CA 1
ATOM 1516 C C . GLY A 1 204 ? -13.815 12.694 30.297 1.00 98.12 204 GLY A C 1
ATOM 1517 O O . GLY A 1 204 ? -13.604 13.859 30.630 1.00 98.12 204 GLY A O 1
ATOM 1518 N N . MET A 1 205 ? -14.886 12.354 29.570 1.00 98.50 205 MET A N 1
ATOM 1519 C CA . MET A 1 205 ? -15.934 13.288 29.138 1.00 98.50 205 MET A CA 1
ATOM 1520 C C . MET A 1 205 ? -17.264 12.571 28.877 1.00 98.50 205 MET A C 1
ATOM 1522 O O . MET A 1 205 ? -17.292 11.358 28.681 1.00 98.50 205 MET A O 1
ATOM 1526 N N . SER A 1 206 ? -18.372 13.315 28.847 1.00 98.38 206 SER A N 1
ATOM 1527 C CA . SER A 1 206 ? -19.682 12.760 28.487 1.00 98.38 206 SER A CA 1
ATOM 1528 C C . SER A 1 206 ? -19.767 12.391 27.001 1.00 98.38 206 SER A C 1
ATOM 1530 O O . SER A 1 206 ? -19.003 12.892 26.171 1.00 98.38 206 SER A O 1
ATOM 1532 N N . TRP A 1 207 ? -20.741 11.544 26.655 1.00 98.19 207 TRP A N 1
ATOM 1533 C CA . TRP A 1 207 ? -21.021 11.168 25.267 1.00 98.19 207 TRP A CA 1
ATOM 1534 C C . TRP A 1 207 ? -21.332 12.382 24.382 1.00 98.19 207 TRP A C 1
ATOM 1536 O O . TRP A 1 207 ? -20.750 12.523 23.309 1.00 98.19 207 TRP A O 1
ATOM 1546 N N . ASP A 1 208 ? -22.151 13.318 24.866 1.00 98.25 208 ASP A N 1
ATOM 1547 C CA . ASP A 1 208 ? -22.496 14.534 24.118 1.00 98.25 208 ASP A CA 1
ATOM 1548 C C . ASP A 1 208 ? -21.258 15.392 23.816 1.00 98.25 208 ASP A C 1
ATOM 1550 O O . ASP A 1 208 ? -21.076 15.871 22.693 1.00 98.25 208 ASP A O 1
ATOM 1554 N N . ALA A 1 209 ? -20.360 15.538 24.800 1.00 98.50 209 ALA A N 1
ATOM 1555 C CA . ALA A 1 209 ? -19.101 16.257 24.626 1.00 98.50 209 ALA A CA 1
ATOM 1556 C C . ALA A 1 209 ? -18.183 15.554 23.615 1.00 98.50 209 ALA A C 1
ATOM 1558 O O . ALA A 1 209 ? -17.542 16.221 22.803 1.00 98.50 209 ALA A O 1
ATOM 1559 N N . TYR A 1 210 ? -18.154 14.218 23.625 1.00 98.44 210 TYR A N 1
ATOM 1560 C CA . TYR A 1 210 ? -17.412 13.424 22.651 1.00 98.44 210 TYR A CA 1
ATOM 1561 C C . TYR A 1 210 ? -17.970 13.588 21.231 1.00 98.44 210 TYR A C 1
ATOM 1563 O O . TYR A 1 210 ? -17.203 13.814 20.294 1.00 98.44 210 TYR A O 1
ATOM 1571 N N . CYS A 1 211 ? -19.294 13.537 21.056 1.00 98.00 211 CYS A N 1
ATOM 1572 C CA . CYS A 1 211 ? -19.960 13.730 19.766 1.00 98.00 211 CYS A CA 1
ATOM 1573 C C . CYS A 1 211 ? -19.744 15.130 19.178 1.00 98.00 211 CYS A C 1
ATOM 1575 O O . CYS A 1 211 ? -19.675 15.264 17.956 1.00 98.00 211 CYS A O 1
ATOM 1577 N N . ALA A 1 212 ? -19.587 16.150 20.026 1.00 98.38 212 ALA A N 1
ATOM 1578 C CA . ALA A 1 212 ? -19.260 17.510 19.603 1.00 98.38 212 ALA A CA 1
ATOM 1579 C C . ALA A 1 212 ? -17.816 17.662 19.078 1.00 98.38 212 ALA A C 1
ATOM 1581 O O . ALA A 1 212 ? -17.489 18.673 18.451 1.00 98.38 212 ALA A O 1
ATOM 1582 N N . LEU A 1 213 ? -16.932 16.683 19.311 1.00 97.50 213 LEU A N 1
ATOM 1583 C CA . LEU A 1 213 ? -15.563 16.735 18.807 1.00 97.50 213 LEU A CA 1
ATOM 1584 C C . LEU A 1 213 ? -15.505 16.508 17.284 1.00 97.50 213 LEU A C 1
ATOM 1586 O O . LEU A 1 213 ? -16.218 15.657 16.738 1.00 97.50 213 LEU A O 1
ATOM 1590 N N . PRO A 1 214 ? -14.563 17.168 16.583 1.00 98.00 214 PRO A N 1
ATOM 1591 C CA . PRO A 1 214 ? -14.254 16.848 15.194 1.00 98.00 214 PRO A CA 1
ATOM 1592 C C . PRO A 1 214 ? -13.926 15.359 15.003 1.00 98.00 214 PRO A C 1
ATOM 1594 O O . PRO A 1 214 ? -13.319 14.727 15.872 1.00 98.00 214 PRO A O 1
ATOM 1597 N N . SER A 1 215 ? -14.272 14.803 13.838 1.00 97.19 215 SER A N 1
ATOM 1598 C CA . SER A 1 215 ? -14.077 13.378 13.517 1.00 97.19 215 SER A CA 1
ATOM 1599 C C . SER A 1 215 ? -12.641 12.895 13.748 1.00 97.19 215 SER A C 1
ATOM 1601 O O . SER A 1 215 ? -12.442 11.865 14.383 1.00 97.19 215 SER A O 1
ATOM 1603 N N . TRP A 1 216 ? -11.636 13.667 13.321 1.00 95.75 216 TRP A N 1
ATOM 1604 C CA . TRP A 1 216 ? -10.225 13.309 13.496 1.00 95.75 216 TRP A CA 1
ATOM 1605 C C . TRP A 1 216 ? -9.837 13.142 14.973 1.00 95.75 216 TRP A C 1
ATOM 1607 O O . TRP A 1 216 ? -9.082 12.234 15.314 1.00 95.75 216 TRP A O 1
ATOM 1617 N N . LYS A 1 217 ? -10.387 13.972 15.869 1.00 97.19 217 LYS A N 1
ATOM 1618 C CA . LYS A 1 217 ? -10.082 13.918 17.304 1.00 97.19 217 LYS A CA 1
ATOM 1619 C C . LYS A 1 217 ? -10.755 12.716 17.966 1.00 97.19 217 LYS A C 1
ATOM 1621 O O . LYS A 1 217 ? -10.137 12.063 18.803 1.00 97.19 217 LYS A O 1
ATOM 1626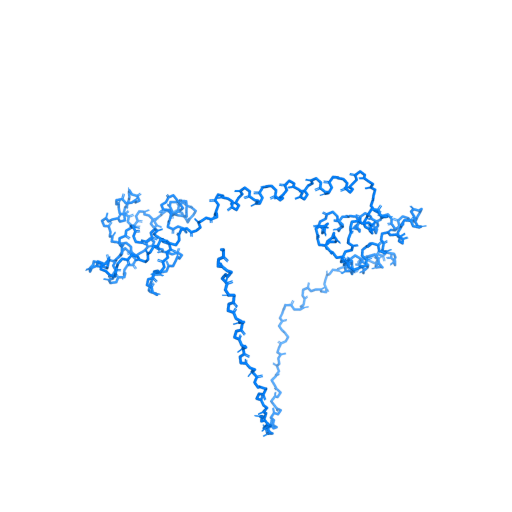 N N . ARG A 1 218 ? -11.975 12.372 17.536 1.00 98.12 218 ARG A N 1
ATOM 1627 C CA . ARG A 1 218 ? -12.656 11.129 17.936 1.00 98.12 218 ARG A CA 1
ATOM 1628 C C . ARG A 1 218 ? -11.854 9.892 17.532 1.00 98.12 218 ARG A C 1
ATOM 1630 O O . ARG A 1 218 ? -11.639 9.021 18.371 1.00 98.12 218 ARG A O 1
ATOM 1637 N N . THR A 1 219 ? -11.336 9.856 16.302 1.00 94.38 219 THR A N 1
ATOM 1638 C CA . THR A 1 219 ? -10.463 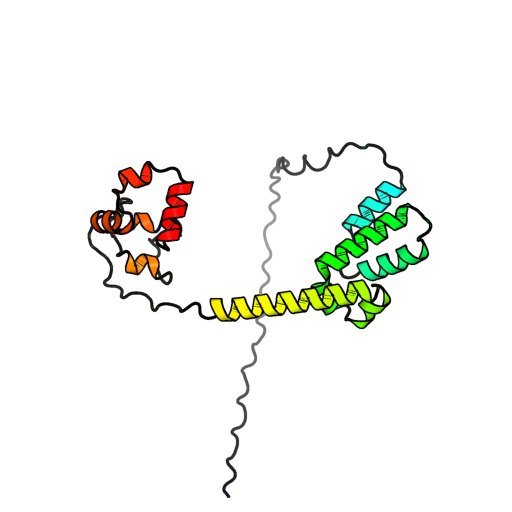8.776 15.813 1.00 94.38 219 THR A CA 1
ATOM 1639 C C . THR A 1 219 ? -9.199 8.621 16.659 1.00 94.38 219 THR A C 1
ATOM 1641 O O . THR A 1 219 ? -8.868 7.505 17.053 1.00 94.38 219 THR A O 1
ATOM 1644 N N . VAL A 1 220 ? -8.519 9.725 16.990 1.00 95.81 220 VAL A N 1
ATOM 1645 C CA . VAL A 1 220 ? -7.320 9.695 17.847 1.00 95.81 220 VAL A CA 1
ATOM 1646 C C . VAL A 1 220 ? -7.640 9.127 19.231 1.00 95.81 220 VAL A C 1
ATOM 1648 O O . VAL A 1 220 ? -6.922 8.250 19.706 1.00 95.81 220 VAL A O 1
ATOM 1651 N N . LEU A 1 221 ? -8.738 9.560 19.858 1.00 97.38 221 LEU A N 1
ATOM 1652 C CA . LEU A 1 221 ? -9.160 9.031 21.161 1.00 97.38 221 LEU A CA 1
ATOM 1653 C C . LEU A 1 221 ? -9.486 7.529 21.086 1.00 97.38 221 LEU A C 1
ATOM 1655 O O . LEU A 1 221 ? -9.056 6.762 21.943 1.00 97.38 221 LEU A O 1
ATOM 1659 N N . LYS A 1 222 ? -10.170 7.070 20.029 1.00 96.62 222 LYS A N 1
ATOM 1660 C CA . LYS A 1 222 ? -10.437 5.634 19.820 1.00 96.62 222 LYS A CA 1
ATOM 1661 C C . LYS A 1 222 ? -9.154 4.819 19.729 1.00 96.62 222 LYS A C 1
ATOM 1663 O O . LYS A 1 222 ? -9.056 3.773 20.363 1.00 96.62 222 LYS A O 1
ATOM 1668 N N . GLN A 1 223 ? -8.160 5.305 18.986 1.00 93.25 223 GLN A N 1
ATOM 1669 C CA . GLN A 1 223 ? -6.857 4.645 18.872 1.00 93.25 223 GLN A CA 1
ATOM 1670 C C . GLN A 1 223 ? -6.134 4.585 20.223 1.00 93.25 223 GLN A C 1
ATOM 1672 O O . GLN A 1 223 ? -5.621 3.528 20.589 1.00 93.25 223 GLN A O 1
ATOM 1677 N N . GLN A 1 224 ? -6.148 5.678 20.995 1.00 95.12 224 GLN A N 1
ATOM 1678 C CA . GLN A 1 224 ? -5.551 5.733 22.337 1.00 95.12 224 GLN A CA 1
ATOM 1679 C C . GLN A 1 224 ? -6.166 4.699 23.292 1.00 95.12 224 GLN A C 1
ATOM 1681 O O . GLN A 1 224 ? -5.441 4.065 24.057 1.00 95.12 224 GLN A O 1
ATOM 1686 N N . HIS A 1 225 ? -7.476 4.469 23.192 1.00 96.06 225 HIS A N 1
ATOM 1687 C CA . HIS A 1 225 ? -8.207 3.487 23.999 1.00 96.06 225 HIS A CA 1
ATOM 1688 C C . HIS A 1 225 ? -8.343 2.104 23.339 1.00 96.06 225 HIS A C 1
ATOM 1690 O O . HIS A 1 225 ? -9.082 1.262 23.836 1.00 96.06 225 HIS A O 1
ATOM 1696 N N . ARG A 1 226 ? -7.639 1.832 22.228 1.00 94.12 226 ARG A N 1
ATOM 1697 C CA . ARG A 1 226 ? -7.700 0.546 21.493 1.00 94.12 226 ARG A CA 1
ATOM 1698 C C . ARG A 1 226 ? -9.122 0.137 21.055 1.00 94.12 226 ARG A C 1
ATOM 1700 O O . ARG A 1 226 ? -9.426 -1.046 20.900 1.00 94.12 226 ARG A O 1
ATOM 1707 N N . LEU A 1 227 ? -9.975 1.133 20.819 1.00 94.12 227 LEU A N 1
ATOM 1708 C CA . LEU A 1 227 ? -11.337 1.009 20.285 1.00 94.12 227 LEU A CA 1
ATOM 1709 C C . LEU A 1 227 ? -11.418 1.375 18.789 1.00 94.12 227 LEU A C 1
ATOM 1711 O O . LEU A 1 227 ? -12.517 1.489 18.248 1.00 94.12 227 LEU A O 1
ATOM 1715 N N . PHE A 1 228 ? -10.270 1.577 18.128 1.00 88.25 228 PHE A N 1
ATOM 1716 C CA . PHE A 1 228 ? -10.165 1.742 16.673 1.00 88.25 228 PHE A CA 1
ATOM 1717 C C . PHE A 1 228 ? -10.029 0.393 15.976 1.00 88.25 228 PHE A C 1
ATOM 1719 O O . PHE A 1 228 ? -9.197 -0.419 16.445 1.00 88.25 228 PHE A O 1
#